Protein 3KO8 (pdb70)

Foldseek 3Di:
DEEEEECLQADLNLVLQVVCVVVPHAYEYEYQVPHGDPVSHDPSYHYDNFQLLDLCRCPPPDDQEYAYEWADDPAPLVVDDLVRLQSRQQSSLVSVLVVCLVRVHQEYEYEAALQQQDQPPDPLAEPPRHRDHLGSNSVSRVNSQVSQLVCLVPRVNAYEYEHEWAEFAARDCHDLLNVQVVVCVVPVAAGEDQAKTFYAYSVLQSVLSVLVVVLVVVDRNRYHYAYDTAQGIGTSVLLNVLLSVLVVTDYDYHHHSDHHYYRHDHPVSCVRGVRHGPAGRSRSSNNRSNNVVVVPD

Radius of gyration: 18.45 Å; Cα contacts (8 Å, |Δi|>4): 660; chains: 1; bounding box: 47×48×38 Å

B-factor: mean 31.12, std 10.57, range [15.37, 69.98]

Nearest PDB structures (foldseek):
  3ko8-assembly1_A-2  TM=1.003E+00  e=1.967E-65  Pyrobaculum calidifontis JCM 11548
  3icp-assembly1_A-2  TM=1.003E+00  e=1.856E-62  Pyrobaculum calidifontis JCM 11548
  3ehe-assembly1_A  TM=9.204E-01  e=7.718E-36  Archaeoglobus fulgidus
  1r6d-assembly1_A-2  TM=8.879E-01  e=6.118E-23  Streptomyces venezuelae
  8shh-assembly1_B  TM=8.774E-01  e=7.748E-23  Micromonospora carbonacea

Structure (mmCIF, N/CA/C/O backbone):
data_3KO8
#
_entry.id   3KO8
#
_cell.length_a   100.803
_cell.length_b   100.803
_cell.length_c   76.302
_cell.angle_alpha   90.00
_cell.angle_beta   90.00
_cell.angle_gamma   90.00
#
_symmetry.space_group_name_H-M   'P 41 21 2'
#
loop_
_entity.id
_entity.type
_entity.pdbx_description
1 polymer 'NAD-dependent epimerase/dehydratase'
2 non-polymer NICOTINAMIDE-ADENINE-DINUCLEOTIDE
3 non-polymer 'PHOSPHATE ION'
4 water water
#
loop_
_atom_site.group_PDB
_atom_site.id
_atom_site.type_symbol
_atom_site.label_atom_id
_atom_site.label_alt_id
_atom_site.label_comp_id
_atom_site.label_asym_id
_atom_site.label_entity_id
_atom_site.label_seq_id
_atom_site.pdbx_PDB_ins_code
_atom_site.Cartn_x
_atom_site.Cartn_y
_atom_site.Cartn_z
_atom_site.occupancy
_atom_site.B_iso_or_equiv
_atom_site.auth_seq_id
_atom_site.auth_comp_id
_atom_site.auth_asym_id
_atom_site.auth_atom_id
_atom_site.pdbx_PDB_model_num
ATOM 1 N N . MET A 1 1 ? 25.971 -1.440 13.095 1.00 47.15 1 MET A N 1
ATOM 2 C CA . MET A 1 1 ? 25.444 -1.679 14.468 1.00 47.16 1 MET A CA 1
ATOM 3 C C . MET A 1 1 ? 23.936 -1.442 14.496 1.00 45.06 1 MET A C 1
ATOM 4 O O . MET A 1 1 ? 23.377 -0.849 13.567 1.00 43.80 1 MET A O 1
ATOM 9 N N . ARG A 1 2 ? 23.293 -1.893 15.574 1.00 41.18 2 ARG A N 1
ATOM 10 C CA . ARG A 1 2 ? 21.849 -1.758 15.735 1.00 34.85 2 ARG A CA 1
ATOM 11 C C . ARG A 1 2 ? 21.579 -0.499 16.554 1.00 32.85 2 ARG A C 1
ATOM 12 O O . ARG A 1 2 ? 22.166 -0.321 17.602 1.00 30.12 2 ARG A O 1
ATOM 20 N N . ILE A 1 3 ? 20.726 0.381 16.041 1.00 30.60 3 ILE A N 1
ATOM 21 C CA . ILE A 1 3 ? 20.419 1.641 16.729 1.00 26.36 3 ILE A CA 1
ATOM 22 C C . ILE A 1 3 ? 18.923 1.599 17.054 1.00 26.93 3 ILE A C 1
ATOM 23 O O . ILE A 1 3 ? 18.107 1.327 16.171 1.00 26.61 3 ILE A O 1
ATOM 28 N N . VAL A 1 4 ? 18.568 1.865 18.311 1.00 25.24 4 VAL A N 1
ATOM 29 C CA . VAL A 1 4 ? 17.166 1.893 18.707 1.00 24.17 4 VAL A CA 1
ATOM 30 C C . VAL A 1 4 ? 16.767 3.379 18.779 1.00 23.63 4 VAL A C 1
ATOM 31 O O . VAL A 1 4 ? 17.520 4.197 19.308 1.00 22.75 4 VAL A O 1
ATOM 35 N N . VAL A 1 5 ? 15.629 3.745 18.182 1.00 20.72 5 VAL A N 1
ATOM 36 C CA . VAL A 1 5 ? 15.172 5.118 18.258 1.00 20.93 5 VAL A CA 1
ATOM 37 C C . VAL A 1 5 ? 13.784 5.109 18.884 1.00 21.89 5 VAL A C 1
ATOM 38 O O . VAL A 1 5 ? 12.802 4.717 18.245 1.00 21.85 5 VAL A O 1
ATOM 42 N N . THR A 1 6 ? 13.683 5.531 20.138 1.00 19.96 6 THR A N 1
ATOM 43 C CA . THR A 1 6 ? 12.350 5.607 20.742 1.00 18.83 6 THR A CA 1
ATOM 44 C C . THR A 1 6 ? 11.736 6.876 20.185 1.00 16.95 6 THR A C 1
ATOM 45 O O . THR A 1 6 ? 12.422 7.865 19.944 1.00 19.26 6 THR A O 1
ATOM 49 N N . GLY A 1 7 ? 10.420 6.861 19.962 1.00 17.36 7 GLY A N 1
ATOM 50 C CA . GLY A 1 7 ? 9.744 8.021 19.403 1.00 17.62 7 GLY A CA 1
ATOM 51 C C . GLY A 1 7 ? 10.088 8.210 17.925 1.00 20.89 7 GLY A C 1
ATOM 52 O O . GLY A 1 7 ? 9.853 9.267 17.369 1.00 20.18 7 GLY A O 1
ATOM 53 N N . GLY A 1 8 ? 10.598 7.147 17.310 1.00 20.46 8 GLY A N 1
ATOM 54 C CA . GLY A 1 8 ? 11.002 7.187 15.902 1.00 21.40 8 GLY A CA 1
ATOM 55 C C . GLY A 1 8 ? 9.877 7.322 14.897 1.00 22.30 8 GLY A C 1
ATOM 56 O O . GLY A 1 8 ? 10.144 7.481 13.709 1.00 23.13 8 GLY A O 1
ATOM 57 N N . ALA A 1 9 ? 8.620 7.238 15.349 1.00 19.62 9 ALA A N 1
ATOM 58 C CA . ALA A 1 9 ? 7.476 7.431 14.459 1.00 23.26 9 ALA A CA 1
ATOM 59 C C . ALA A 1 9 ? 6.972 8.880 14.557 1.00 21.94 9 ALA A C 1
ATOM 60 O O . ALA A 1 9 ? 5.988 9.268 13.912 1.00 21.75 9 ALA A O 1
ATOM 62 N N . GLY A 1 10 ? 7.668 9.688 15.360 1.00 20.15 10 GLY A N 1
ATOM 63 C CA . GLY A 1 10 ? 7.269 11.068 15.555 1.00 18.80 10 GLY A CA 1
ATOM 64 C C . GLY A 1 10 ? 7.974 12.025 14.605 1.00 21.30 10 GLY A C 1
ATOM 65 O O . GLY A 1 10 ? 8.657 11.599 13.655 1.00 22.29 10 GLY A O 1
ATOM 66 N N . PHE A 1 11 ? 7.825 13.319 14.864 1.00 1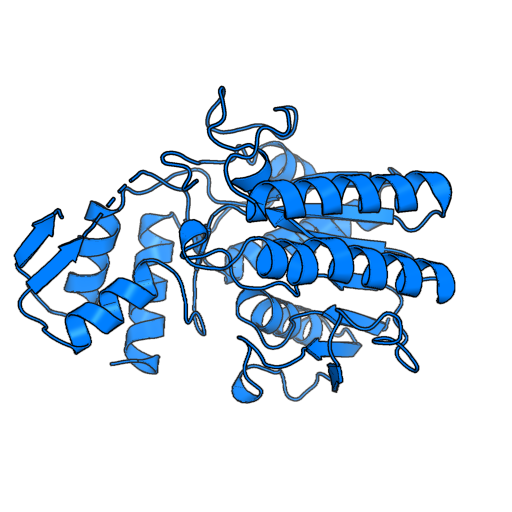9.50 11 PHE A N 1
ATOM 67 C CA . PHE A 1 11 ? 8.415 14.320 14.002 1.00 19.34 11 PHE A CA 1
ATOM 68 C C . PHE A 1 11 ? 9.946 14.275 13.904 1.00 22.62 11 PHE A C 1
ATOM 69 O O . PHE A 1 11 ? 10.475 13.866 12.887 1.00 22.91 11 PHE A O 1
ATOM 77 N N . ILE A 1 12 ? 10.668 14.672 14.947 1.00 20.18 12 ILE A N 1
ATOM 78 C CA . ILE A 1 12 ? 12.125 14.640 14.828 1.00 24.14 12 ILE A CA 1
ATOM 79 C C . ILE A 1 12 ? 12.606 13.211 14.677 1.00 24.68 12 ILE A C 1
ATOM 80 O O . ILE A 1 12 ? 13.486 12.928 13.861 1.00 22.75 12 ILE A O 1
ATOM 85 N N . GLY A 1 13 ? 12.032 12.294 15.455 1.00 19.44 13 GLY A N 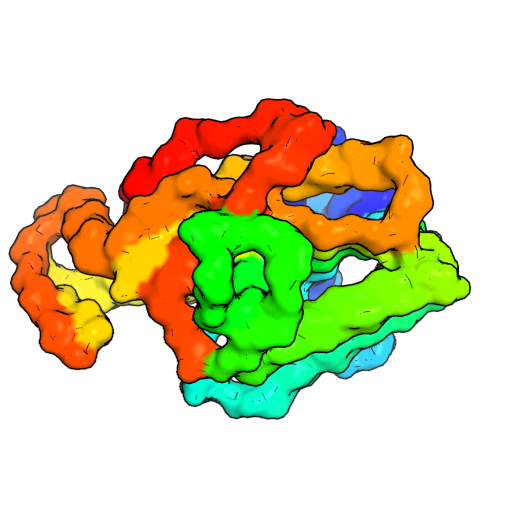1
ATOM 86 C CA . GLY A 1 13 ? 12.482 10.922 15.389 1.00 19.93 13 GLY A CA 1
ATOM 87 C C . GLY A 1 13 ? 12.408 10.258 14.015 1.00 21.25 13 GLY A C 1
ATOM 88 O O . GLY A 1 13 ? 13.330 9.494 13.645 1.00 21.66 13 GLY A O 1
ATOM 89 N N . SER A 1 14 ? 11.336 10.518 13.262 1.00 22.55 14 SER A N 1
ATOM 90 C CA . SER A 1 14 ? 11.181 9.880 11.941 1.00 22.99 14 SER A CA 1
ATOM 91 C C . SER A 1 14 ? 12.220 10.405 10.962 1.00 23.13 14 SER A C 1
ATOM 92 O O . SER A 1 14 ? 12.730 9.638 10.148 1.00 26.13 14 SER A O 1
ATOM 95 N N . HIS A 1 15 ? 12.559 11.691 11.066 1.00 21.79 15 HIS A N 1
ATOM 96 C CA . HIS A 1 15 ? 13.591 12.264 10.192 1.00 25.08 15 HIS A CA 1
ATOM 97 C C . HIS A 1 15 ? 14.963 11.754 10.609 1.00 26.28 15 HIS A C 1
ATOM 98 O O . HIS A 1 15 ? 15.837 11.561 9.778 1.00 23.31 15 HIS A O 1
ATOM 105 N N . LEU A 1 16 ? 15.176 11.585 11.912 1.00 23.83 16 LEU A N 1
ATOM 106 C CA . LEU A 1 16 ? 16.437 11.044 12.398 1.00 23.03 16 LEU A CA 1
ATOM 107 C C . LEU A 1 16 ? 16.569 9.599 11.893 1.00 27.46 16 LEU A C 1
ATOM 108 O O . LEU A 1 16 ? 17.651 9.160 11.448 1.00 26.17 16 LEU A O 1
ATOM 113 N N . VAL A 1 17 ? 15.465 8.853 11.940 1.00 20.18 17 VAL A N 1
ATOM 114 C CA . VAL A 1 17 ? 15.485 7.471 11.488 1.00 22.68 17 VAL A CA 1
ATOM 115 C C . VAL A 1 17 ? 15.841 7.451 9.978 1.00 24.86 17 VAL A C 1
ATOM 116 O O . VAL A 1 17 ? 16.662 6.627 9.543 1.00 27.09 17 VAL A O 1
ATOM 120 N N . ASP A 1 18 ? 15.229 8.344 9.197 1.00 23.69 18 ASP A N 1
ATOM 121 C CA . ASP A 1 18 ? 15.518 8.407 7.742 1.00 27.60 18 ASP A CA 1
ATOM 122 C C . ASP A 1 18 ? 17.007 8.597 7.466 1.00 30.42 18 ASP A C 1
ATOM 123 O O . ASP A 1 18 ? 17.586 7.931 6.588 1.00 30.04 18 ASP A O 1
ATOM 128 N N . LYS A 1 19 ? 17.631 9.521 8.194 1.00 26.86 19 LYS A N 1
ATOM 129 C CA . LYS A 1 19 ? 19.056 9.767 8.014 1.00 28.38 19 LYS A CA 1
ATOM 130 C C . LYS A 1 19 ? 19.916 8.589 8.464 1.00 30.39 19 LYS A C 1
ATOM 131 O O . LYS A 1 19 ? 20.879 8.247 7.782 1.00 30.15 19 LYS A O 1
ATOM 137 N N . LEU A 1 20 ? 19.601 7.965 9.606 1.00 26.39 20 LEU A N 1
ATOM 138 C CA . LEU A 1 20 ? 20.368 6.804 10.067 1.00 27.49 20 LEU A CA 1
ATOM 139 C C . LEU A 1 20 ? 20.273 5.665 9.037 1.00 29.81 20 LEU A C 1
ATOM 140 O O . LEU A 1 20 ? 21.245 4.931 8.818 1.00 32.19 20 LEU A O 1
ATOM 145 N N . VAL A 1 21 ? 19.089 5.512 8.443 1.00 28.97 21 VAL A N 1
ATOM 146 C CA . VAL A 1 21 ? 18.860 4.474 7.421 1.00 31.04 21 VAL A CA 1
ATOM 147 C C . VAL A 1 21 ? 19.663 4.830 6.166 1.00 33.80 21 VAL A C 1
ATOM 148 O O . VAL A 1 21 ? 20.277 3.962 5.528 1.00 36.68 21 VAL A O 1
ATOM 152 N N . GLU A 1 22 ? 19.647 6.100 5.802 1.00 30.67 22 GLU A N 1
ATOM 153 C CA . GLU A 1 22 ? 20.402 6.533 4.638 1.00 34.30 22 GLU A CA 1
ATOM 154 C C . GLU A 1 22 ? 21.895 6.297 4.873 1.00 33.52 22 GLU A C 1
ATOM 155 O O . GLU A 1 22 ? 22.639 5.984 3.924 1.00 33.24 22 GLU A O 1
ATOM 161 N N . LEU A 1 23 ? 22.341 6.443 6.122 1.00 32.07 23 LEU A N 1
ATOM 162 C CA . LEU A 1 23 ? 23.752 6.237 6.443 1.00 32.76 23 LEU A CA 1
ATOM 163 C C . LEU A 1 23 ? 24.126 4.770 6.576 1.00 35.78 23 LEU A C 1
ATOM 164 O O . LEU A 1 23 ? 25.301 4.456 6.740 1.00 37.77 23 LEU A O 1
ATOM 169 N N . GLY A 1 24 ? 23.142 3.872 6.510 1.00 33.65 24 GLY A N 1
ATOM 170 C CA . GLY A 1 24 ? 23.454 2.454 6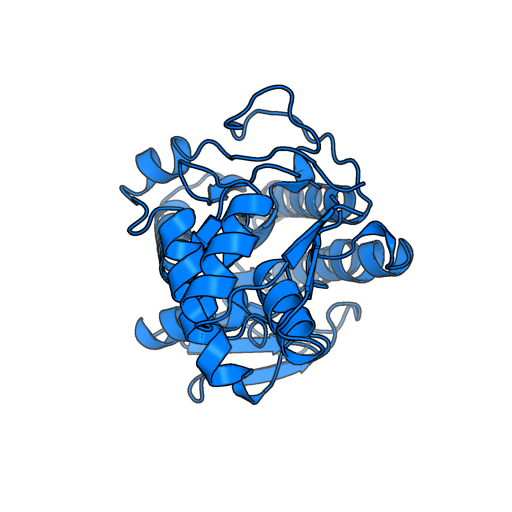.597 1.00 34.31 24 GLY A CA 1
ATOM 171 C C . GLY A 1 24 ? 23.235 1.686 7.888 1.00 35.97 24 GLY A C 1
ATOM 172 O O . GLY A 1 24 ? 23.488 0.490 7.948 1.00 35.48 24 GLY A O 1
ATOM 173 N N . TYR A 1 25 ? 22.768 2.347 8.940 1.00 32.01 25 TYR A N 1
ATOM 174 C CA . TYR A 1 25 ? 22.523 1.667 10.198 1.00 29.28 25 TYR A CA 1
ATOM 175 C C . TYR A 1 25 ? 21.282 0.781 10.144 1.00 27.89 25 TYR A C 1
ATOM 176 O O . TYR A 1 25 ? 20.374 1.048 9.353 1.00 37.31 25 TYR A O 1
ATOM 185 N N . GLU A 1 26 ? 21.241 -0.255 10.981 1.00 27.99 26 GLU A N 1
ATOM 186 C CA . GLU A 1 26 ? 20.071 -1.128 11.099 1.00 28.47 26 GLU A CA 1
ATOM 187 C C . GLU A 1 26 ? 19.285 -0.399 12.178 1.00 30.35 26 GLU A C 1
ATOM 188 O O . GLU A 1 26 ? 19.737 -0.361 13.324 1.00 30.70 26 GLU A O 1
ATOM 194 N N . VAL A 1 27 ? 18.126 0.142 11.823 1.00 30.46 27 VAL A N 1
ATOM 195 C CA . VAL A 1 27 ? 17.339 0.926 12.773 1.00 25.33 27 VAL A CA 1
ATOM 196 C C . VAL A 1 27 ? 16.074 0.238 13.293 1.00 29.69 27 VAL A C 1
ATOM 197 O O . VAL A 1 27 ? 15.269 -0.287 12.517 1.00 25.94 27 VAL A O 1
ATOM 201 N N . VAL A 1 28 ? 15.913 0.273 14.617 1.00 25.05 28 VAL A N 1
ATOM 202 C CA . VAL A 1 28 ? 14.763 -0.300 15.316 1.00 23.36 28 VAL A CA 1
ATOM 203 C C . VAL A 1 28 ? 13.992 0.878 15.918 1.00 24.96 28 VAL A C 1
ATOM 204 O O . VAL A 1 28 ? 14.567 1.682 16.651 1.00 26.50 28 VAL A O 1
ATOM 208 N N . VAL A 1 29 ? 12.718 1.016 15.561 1.00 21.90 29 VAL A N 1
ATOM 209 C CA . VAL A 1 29 ? 11.890 2.099 16.083 1.00 22.80 29 VAL A CA 1
ATOM 210 C C . VAL A 1 29 ? 10.968 1.542 17.178 1.00 23.08 29 VAL A C 1
ATOM 211 O O . VAL A 1 29 ? 10.394 0.460 17.040 1.00 23.56 29 VAL A O 1
ATOM 215 N N . VAL A 1 30 ? 10.842 2.277 18.284 1.00 21.85 30 VAL A N 1
ATOM 216 C CA . VAL A 1 30 ? 9.941 1.840 19.349 1.00 20.97 30 VAL A CA 1
ATOM 217 C C . VAL A 1 30 ? 9.073 3.063 19.564 1.00 21.92 30 VAL A C 1
ATOM 218 O O . VAL A 1 30 ? 9.586 4.151 19.820 1.00 21.58 30 VAL A O 1
ATOM 222 N N . ASP A 1 31 ? 7.763 2.899 19.451 1.00 18.56 31 ASP A N 1
ATOM 223 C CA . ASP A 1 31 ? 6.892 4.066 19.555 1.00 19.07 31 ASP A CA 1
ATOM 224 C C . ASP A 1 31 ? 5.509 3.568 19.863 1.00 23.17 31 ASP A C 1
ATOM 225 O O . ASP A 1 31 ? 5.101 2.536 19.330 1.00 22.39 31 ASP A O 1
ATOM 230 N N . ASN A 1 32 ? 4.780 4.283 20.707 1.00 19.03 32 ASN A N 1
ATOM 231 C CA . ASN A 1 32 ? 3.428 3.854 21.058 1.00 18.41 32 ASN A CA 1
ATOM 232 C C . ASN A 1 32 ? 2.347 4.466 20.177 1.00 20.95 32 ASN A C 1
ATOM 233 O O . ASN A 1 32 ? 1.157 4.258 20.412 1.00 21.33 32 ASN A O 1
ATOM 238 N N . LEU A 1 33 ? 2.777 5.222 19.170 1.00 20.26 33 LEU A N 1
ATOM 239 C CA . LEU A 1 33 ? 1.894 5.871 18.210 1.00 21.16 33 LEU A CA 1
ATOM 240 C C . LEU A 1 33 ? 0.845 6.803 18.824 1.00 23.34 33 LEU A C 1
ATOM 241 O O . LEU A 1 33 ? -0.240 6.997 18.272 1.00 24.14 33 LEU A O 1
ATOM 246 N N . SER A 1 34 ? 1.194 7.398 19.962 1.00 22.71 34 SER A N 1
ATOM 247 C CA . SER A 1 34 ? 0.308 8.332 20.643 1.00 23.87 34 SER A CA 1
ATOM 248 C C . SER A 1 34 ? 0.317 9.653 19.883 1.00 24.68 34 SER A C 1
ATOM 249 O O . SER A 1 34 ? -0.735 10.249 19.688 1.00 28.01 34 SER A O 1
ATOM 252 N N . SER A 1 35 ? 1.490 10.132 19.468 1.00 20.57 35 SER A N 1
ATOM 253 C CA . SER A 1 35 ? 1.536 11.361 18.684 1.00 21.47 35 SER A CA 1
ATOM 254 C C . SER A 1 35 ? 2.242 11.130 17.356 1.00 24.32 35 SER A C 1
ATOM 255 O O . SER A 1 35 ? 2.160 11.981 16.480 1.00 27.52 35 SER A O 1
ATOM 258 N N . GLY A 1 36 ? 2.912 9.983 17.222 1.00 24.29 36 GLY A N 1
ATOM 259 C CA . GLY A 1 36 ? 3.610 9.629 15.991 1.00 26.57 36 GLY A CA 1
ATOM 260 C C . GLY A 1 36 ? 2.665 8.884 15.055 1.00 28.07 36 GLY A C 1
ATOM 261 O O . GLY A 1 36 ? 1.528 8.585 15.433 1.00 27.27 36 GLY A O 1
ATOM 262 N N . ARG A 1 37 ? 3.134 8.562 13.853 1.00 22.89 37 ARG A N 1
ATOM 263 C CA . ARG A 1 37 ? 2.301 7.886 12.861 1.00 26.35 37 ARG A CA 1
ATOM 264 C C . ARG A 1 37 ? 3.063 6.808 12.118 1.00 26.57 37 ARG A C 1
ATOM 265 O O . ARG A 1 37 ? 4.227 6.998 11.743 1.00 24.77 37 ARG A O 1
ATOM 273 N N . ARG A 1 38 ? 2.408 5.678 11.864 1.00 23.14 38 ARG A N 1
ATOM 274 C CA . ARG A 1 38 ? 3.073 4.611 11.146 1.00 26.12 38 ARG A CA 1
ATOM 275 C C . ARG A 1 38 ? 3.521 5.065 9.762 1.00 26.28 38 ARG A C 1
ATOM 276 O O . ARG A 1 38 ? 4.515 4.563 9.259 1.00 28.93 38 ARG A O 1
ATOM 284 N N . GLU A 1 39 ? 2.799 6.021 9.171 1.00 26.72 39 GLU A N 1
ATOM 285 C CA . GLU A 1 39 ? 3.143 6.529 7.838 1.00 30.41 39 GLU A CA 1
ATOM 286 C C . GLU A 1 39 ? 4.481 7.255 7.822 1.00 28.26 39 GLU A C 1
ATOM 287 O O . GLU A 1 39 ? 5.075 7.444 6.751 1.00 30.07 39 GLU A O 1
ATOM 293 N N . PHE A 1 40 ? 4.966 7.668 8.992 1.00 23.75 40 PHE A N 1
ATOM 294 C CA . PHE A 1 40 ? 6.251 8.374 9.038 1.00 26.66 40 PHE A CA 1
ATOM 295 C C . PHE A 1 40 ? 7.439 7.432 9.199 1.00 24.24 40 PHE A C 1
ATOM 296 O O . PHE A 1 40 ? 8.588 7.869 9.098 1.00 25.66 40 PHE A O 1
ATOM 304 N N . VAL A 1 41 ? 7.182 6.155 9.459 1.00 24.71 41 VAL A N 1
ATOM 305 C CA . VAL A 1 41 ? 8.256 5.213 9.696 1.00 24.78 41 VAL A CA 1
ATOM 306 C C . VAL A 1 41 ? 8.903 4.671 8.421 1.00 29.37 41 VAL A C 1
ATOM 307 O O . VAL A 1 41 ? 8.215 4.124 7.554 1.00 26.90 41 VAL A O 1
ATOM 311 N N . ASN A 1 42 ? 10.224 4.837 8.331 1.00 26.63 42 ASN A N 1
ATOM 312 C CA . ASN A 1 42 ? 10.997 4.388 7.170 1.00 28.01 42 ASN A CA 1
ATOM 313 C C . ASN A 1 42 ? 10.766 2.914 6.936 1.00 24.99 42 ASN A C 1
ATOM 314 O O . ASN A 1 42 ? 10.844 2.118 7.854 1.00 27.25 42 ASN A O 1
ATOM 319 N N . PRO A 1 43 ? 10.509 2.520 5.675 1.00 29.21 43 PRO A N 1
ATOM 320 C CA . PRO A 1 43 ? 10.274 1.108 5.387 1.00 31.11 43 PRO A CA 1
ATOM 321 C C . PRO A 1 43 ? 11.426 0.195 5.799 1.00 26.44 43 PRO A C 1
ATOM 322 O O . PRO A 1 43 ? 11.209 -0.968 6.116 1.00 32.99 43 PRO A O 1
ATOM 326 N N . SER A 1 44 ? 12.646 0.726 5.822 1.00 27.99 44 SER A N 1
ATOM 327 C CA . SER A 1 44 ? 13.817 -0.063 6.189 1.00 27.19 44 SER A CA 1
ATOM 328 C C . SER A 1 44 ? 13.970 -0.278 7.688 1.00 29.52 44 SER A C 1
ATOM 329 O O . SER A 1 44 ? 14.732 -1.136 8.119 1.00 30.25 44 SER A O 1
ATOM 332 N N . ALA A 1 45 ? 13.279 0.536 8.479 1.00 30.24 45 ALA A N 1
ATOM 333 C CA . ALA A 1 45 ? 13.331 0.421 9.944 1.00 28.00 45 ALA A CA 1
ATOM 334 C C . ALA A 1 45 ? 12.384 -0.636 10.494 1.00 29.63 45 ALA A C 1
ATOM 335 O O . ALA A 1 45 ? 11.356 -0.932 9.897 1.00 32.57 45 ALA A O 1
ATOM 337 N N . GLU A 1 46 ? 12.736 -1.219 11.633 1.00 25.19 46 GLU A N 1
ATOM 338 C CA . GLU A 1 46 ? 11.908 -2.246 12.259 1.00 27.82 46 GLU A CA 1
ATOM 339 C C . GLU A 1 46 ? 11.078 -1.590 13.372 1.00 29.05 46 GLU A C 1
ATOM 340 O O . GLU A 1 46 ? 11.645 -1.193 14.381 1.00 30.47 46 GLU A O 1
ATOM 346 N N . LEU A 1 47 ? 9.753 -1.519 13.188 1.00 26.92 47 LEU A N 1
ATOM 347 C CA . LEU A 1 47 ? 8.846 -0.909 14.166 1.00 26.97 47 LEU A CA 1
ATOM 348 C C . LEU A 1 47 ? 8.299 -1.842 15.243 1.00 28.82 47 LEU A C 1
ATOM 349 O O . LEU A 1 47 ? 7.801 -2.932 14.936 1.00 26.14 47 LEU A O 1
ATOM 354 N N . HIS A 1 48 ? 8.404 -1.416 16.509 1.00 23.17 48 HIS A N 1
ATOM 355 C CA . HIS A 1 48 ? 7.876 -2.172 17.647 1.00 21.75 48 HIS A CA 1
ATOM 356 C C . HIS A 1 48 ? 6.992 -1.181 18.389 1.00 24.17 48 HIS A C 1
ATOM 357 O O . HIS A 1 48 ? 7.476 -0.138 18.833 1.00 21.30 48 HIS A O 1
ATOM 364 N N . VAL A 1 49 ? 5.707 -1.493 18.507 1.00 20.73 49 VAL A N 1
ATOM 365 C CA . VAL A 1 49 ? 4.758 -0.591 19.175 1.00 20.41 49 VAL A CA 1
ATOM 366 C C . VAL A 1 49 ? 4.755 -1.000 20.642 1.00 22.67 49 VAL A C 1
ATOM 367 O O . VAL A 1 49 ? 4.172 -2.018 21.013 1.00 23.10 49 VAL A O 1
ATOM 371 N N . ARG A 1 50 ? 5.470 -0.220 21.460 1.00 22.13 50 ARG A N 1
ATOM 372 C CA . ARG A 1 50 ? 5.610 -0.467 22.901 1.00 23.54 50 ARG A CA 1
ATOM 373 C C . ARG A 1 50 ? 5.398 0.881 23.616 1.00 21.76 50 ARG A C 1
ATOM 374 O O . ARG A 1 50 ? 5.550 1.928 23.016 1.00 19.90 50 ARG A O 1
ATOM 382 N N . ASP A 1 51 ? 5.092 0.828 24.904 1.00 21.96 51 ASP A N 1
ATOM 383 C CA . ASP A 1 51 ? 4.841 2.021 25.709 1.00 21.91 51 ASP A CA 1
ATOM 384 C C . ASP A 1 51 ? 5.971 2.116 26.735 1.00 19.74 51 ASP A C 1
ATOM 385 O O . ASP A 1 51 ? 6.107 1.243 27.583 1.00 20.11 51 ASP A O 1
ATOM 390 N N . LEU A 1 52 ? 6.790 3.159 26.642 1.00 20.50 52 LEU A N 1
ATOM 391 C CA . LEU A 1 52 ? 7.909 3.304 27.561 1.00 20.10 52 LEU A CA 1
ATOM 392 C C . LEU A 1 52 ? 7.508 3.491 29.028 1.00 21.21 52 LEU A C 1
ATOM 393 O O . LEU A 1 52 ? 8.381 3.467 29.892 1.00 20.35 52 LEU A O 1
ATOM 398 N N . LYS A 1 53 ? 6.229 3.713 29.307 1.00 20.21 53 LYS A N 1
ATOM 399 C CA . LYS A 1 53 ? 5.821 3.862 30.703 1.00 21.77 53 LYS A CA 1
ATOM 400 C C . LYS A 1 53 ? 5.874 2.484 31.381 1.00 23.04 53 LYS A C 1
ATOM 401 O O . LYS A 1 53 ? 5.867 2.392 32.616 1.00 23.62 53 LYS A O 1
ATOM 407 N N . ASP A 1 54 ? 5.900 1.423 30.573 1.00 21.22 54 ASP A N 1
ATOM 408 C CA . ASP A 1 54 ? 5.993 0.045 31.068 1.00 23.57 54 ASP A CA 1
ATOM 409 C C . ASP A 1 54 ? 7.480 -0.247 31.309 1.00 23.01 54 ASP A C 1
ATOM 410 O O . ASP A 1 54 ? 8.316 -0.062 30.419 1.00 21.37 54 ASP A O 1
ATOM 415 N N . TYR A 1 55 ? 7.819 -0.691 32.507 1.00 21.82 55 TYR A N 1
ATOM 416 C CA . TYR A 1 55 ? 9.201 -1.014 32.820 1.00 23.45 55 TYR A CA 1
ATOM 417 C C . TYR A 1 55 ? 9.751 -2.055 31.832 1.00 25.14 55 TYR A C 1
ATOM 418 O O . TYR A 1 55 ? 10.920 -2.007 31.436 1.00 27.97 55 TYR A O 1
ATOM 427 N N . SER A 1 56 ? 8.895 -2.970 31.400 1.00 24.84 56 SER A N 1
ATOM 428 C CA . SER A 1 56 ? 9.314 -4.030 30.486 1.00 26.78 56 SER A CA 1
ATOM 429 C C . SER A 1 56 ? 9.199 -3.697 28.994 1.00 29.68 56 SER A C 1
ATOM 430 O O . SER A 1 56 ? 9.254 -4.602 28.163 1.00 26.56 56 SER A O 1
ATOM 433 N N . TRP A 1 57 ? 9.039 -2.412 28.657 1.00 25.76 57 TRP A N 1
ATOM 434 C CA . TRP A 1 57 ? 8.897 -1.978 27.268 1.00 26.38 57 TRP A CA 1
ATOM 435 C C . TRP A 1 57 ? 9.945 -2.523 26.305 1.00 28.24 57 TRP A C 1
ATOM 436 O O . TRP A 1 57 ? 9.646 -2.737 25.132 1.00 28.83 57 TRP A O 1
ATOM 447 N N . GLY A 1 58 ? 11.161 -2.756 26.792 1.00 24.92 58 GLY A N 1
ATOM 448 C CA . GLY A 1 58 ? 12.244 -3.202 25.931 1.00 28.14 58 GLY A CA 1
ATOM 449 C C . GLY A 1 58 ? 12.561 -4.691 25.908 1.00 27.61 58 GLY A C 1
ATOM 450 O O . GLY A 1 58 ? 13.633 -5.087 25.446 1.00 28.12 58 GLY A O 1
ATOM 451 N N . ALA A 1 59 ? 11.643 -5.507 26.410 1.00 26.67 59 ALA A N 1
ATOM 452 C CA . ALA A 1 59 ? 11.853 -6.954 26.402 1.00 27.88 59 ALA A CA 1
ATOM 453 C C . ALA A 1 59 ? 12.031 -7.382 24.946 1.00 31.20 59 ALA A C 1
ATOM 454 O O . ALA A 1 59 ? 11.203 -7.049 24.084 1.00 29.85 59 ALA A O 1
ATOM 456 N N . GLY A 1 60 ? 13.116 -8.103 24.669 1.00 32.31 60 GLY A N 1
ATOM 457 C CA . GLY A 1 60 ? 13.370 -8.569 23.315 1.00 36.16 60 GLY A CA 1
ATOM 458 C C . GLY A 1 60 ? 14.003 -7.549 22.378 1.00 38.27 60 GLY A C 1
ATOM 459 O O . GLY A 1 60 ? 14.367 -7.871 21.242 1.00 39.89 60 GLY A O 1
ATOM 460 N N . ILE A 1 61 ? 14.161 -6.315 22.838 1.00 31.49 61 ILE A N 1
ATOM 461 C CA . ILE A 1 61 ? 14.747 -5.309 21.978 1.00 32.56 61 ILE A CA 1
ATOM 462 C C . ILE A 1 61 ? 16.200 -5.052 22.347 1.00 34.97 61 ILE A C 1
ATOM 463 O O . ILE A 1 61 ? 16.534 -4.774 23.511 1.00 29.13 61 ILE A O 1
ATOM 468 N N . LYS A 1 62 ? 17.071 -5.188 21.350 1.00 33.91 62 LYS A N 1
ATOM 469 C CA . LYS A 1 62 ? 18.484 -4.990 21.569 1.00 34.49 62 LYS A CA 1
ATOM 470 C C . LYS A 1 62 ? 19.068 -3.958 20.639 1.00 34.47 62 LYS A C 1
ATOM 471 O O . LYS A 1 62 ? 18.686 -3.845 19.471 1.00 34.12 62 LYS A O 1
ATOM 477 N N . GLY A 1 63 ? 19.985 -3.171 21.183 1.00 28.09 63 GLY A N 1
ATOM 478 C CA . GLY A 1 63 ? 20.643 -2.169 20.386 1.00 26.63 63 GLY A CA 1
ATOM 479 C C . GLY A 1 63 ? 21.945 -1.808 21.069 1.00 28.18 63 GLY A C 1
ATOM 480 O O . GLY A 1 63 ? 22.107 -2.075 22.255 1.00 30.76 63 GLY A O 1
ATOM 481 N N . ASP A 1 64 ? 22.868 -1.232 20.312 1.00 28.17 64 ASP A N 1
ATOM 482 C CA . ASP A 1 64 ? 24.144 -0.789 20.848 1.00 27.99 64 ASP A CA 1
ATOM 483 C C . ASP A 1 64 ? 24.050 0.665 21.302 1.00 25.62 64 ASP A C 1
ATOM 484 O O . ASP A 1 64 ? 24.804 1.085 22.158 1.00 24.93 64 ASP A O 1
ATOM 489 N N . VAL A 1 65 ? 23.138 1.421 20.695 1.00 26.03 65 VAL A N 1
ATOM 490 C CA . VAL A 1 65 ? 22.968 2.837 21.008 1.00 24.40 65 VAL A CA 1
ATOM 491 C C . VAL A 1 65 ? 21.470 3.117 20.979 1.00 27.74 65 VAL A C 1
ATOM 492 O O . VAL A 1 65 ? 20.723 2.526 20.165 1.00 23.17 65 VAL A O 1
ATOM 496 N N . VAL A 1 66 ? 21.002 3.984 21.872 1.00 23.05 66 VAL A N 1
ATOM 497 C CA . VAL A 1 66 ? 19.587 4.324 21.796 1.00 20.60 66 VAL A CA 1
ATOM 498 C C . VAL A 1 66 ? 19.440 5.841 21.712 1.00 21.93 66 VAL A C 1
ATOM 499 O O . VAL A 1 66 ? 20.081 6.584 22.470 1.00 23.67 66 VAL A O 1
ATOM 503 N N . PHE A 1 67 ? 18.629 6.305 20.765 1.00 17.77 67 PHE A N 1
ATOM 504 C CA . PHE A 1 67 ? 18.306 7.744 20.609 1.00 17.72 67 PHE A CA 1
ATOM 505 C C . PHE A 1 67 ? 16.952 7.765 21.302 1.00 22.85 67 PHE A C 1
ATOM 506 O O . PHE A 1 67 ? 15.971 7.235 20.771 1.00 19.35 67 PHE A O 1
ATOM 514 N N . HIS A 1 68 ? 16.906 8.353 22.503 1.00 18.33 68 HIS A N 1
ATOM 515 C CA . HIS A 1 68 ? 15.666 8.350 23.256 1.00 18.66 68 HIS A CA 1
ATOM 516 C C . HIS A 1 68 ? 14.941 9.650 22.967 1.00 19.98 68 HIS A C 1
ATOM 517 O O . HIS A 1 68 ? 15.181 10.693 23.627 1.00 19.27 68 HIS A O 1
ATOM 524 N N . PHE A 1 69 ? 14.029 9.589 21.994 1.00 17.56 69 PHE A N 1
ATOM 525 C CA . PHE A 1 69 ? 13.321 10.764 21.552 1.00 18.80 69 PHE A CA 1
ATOM 526 C C . PHE A 1 69 ? 11.847 10.711 21.895 1.00 15.98 69 PHE A C 1
ATOM 527 O O . PHE A 1 69 ? 11.128 11.677 21.679 1.00 18.75 69 PHE A O 1
ATOM 535 N N . ALA A 1 70 ? 11.405 9.597 22.453 1.00 18.87 70 ALA A N 1
ATOM 536 C CA . ALA A 1 70 ? 9.987 9.498 22.828 1.00 18.81 70 ALA A CA 1
ATOM 537 C C . ALA A 1 70 ? 9.642 10.396 24.008 1.00 21.10 70 ALA A C 1
ATOM 538 O O . ALA A 1 70 ? 10.394 10.469 24.987 1.00 20.45 70 ALA A O 1
ATOM 540 N N . ALA A 1 71 ? 8.488 11.041 23.895 1.00 19.74 71 ALA A N 1
ATOM 541 C CA . ALA A 1 71 ? 7.940 11.919 24.933 1.00 18.65 71 ALA A CA 1
ATOM 542 C C . ALA A 1 71 ? 6.666 12.481 24.335 1.00 19.48 71 ALA A C 1
ATOM 543 O O . ALA A 1 71 ? 6.433 12.392 23.136 1.00 19.80 71 ALA A O 1
ATOM 545 N N . ASN A 1 72 ? 5.812 13.036 25.181 1.00 21.54 72 ASN A N 1
ATOM 546 C CA . ASN A 1 72 ? 4.661 13.747 24.645 1.00 19.29 72 ASN A CA 1
ATOM 547 C C . ASN A 1 72 ? 5.303 15.025 24.003 1.00 21.99 72 ASN A C 1
ATOM 548 O O . ASN A 1 72 ? 6.358 15.504 24.428 1.00 20.94 72 ASN A O 1
ATOM 553 N N . PRO A 1 73 ? 4.699 15.571 22.935 1.00 20.41 73 PRO A N 1
ATOM 554 C CA . PRO A 1 73 ? 5.279 16.761 22.302 1.00 19.50 73 PRO A CA 1
ATOM 555 C C . PRO A 1 73 ? 5.293 17.991 23.200 1.00 20.20 73 PRO A C 1
ATOM 556 O O . PRO A 1 73 ? 4.412 18.181 24.052 1.00 21.61 73 PRO A O 1
ATOM 560 N N . GLU A 1 74 ? 6.300 18.827 23.004 1.00 17.72 74 GLU A N 1
ATOM 561 C CA . GLU A 1 74 ? 6.472 20.036 23.832 1.00 22.11 74 GLU A CA 1
ATOM 562 C C . GLU A 1 74 ? 5.551 21.114 23.287 1.00 27.84 74 GLU A C 1
ATOM 563 O O . GLU A 1 74 ? 5.951 21.939 22.471 1.00 27.11 74 GLU A O 1
ATOM 569 N N . VAL A 1 75 ? 4.305 21.096 23.735 1.00 26.63 75 VAL A N 1
ATOM 570 C CA . VAL A 1 75 ? 3.309 22.031 23.234 1.00 33.26 75 VAL A CA 1
ATOM 571 C C . VAL A 1 75 ? 2.148 22.089 24.211 1.00 37.84 75 VAL A C 1
ATOM 572 O O . VAL A 1 75 ? 1.852 21.084 24.878 1.00 32.75 75 VAL A O 1
ATOM 576 N N . ARG A 1 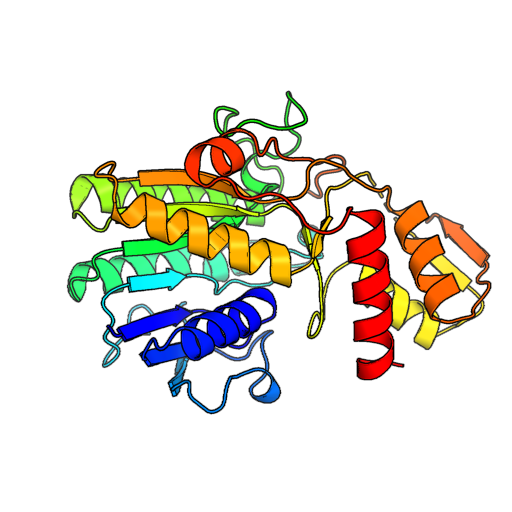76 ? 1.525 23.266 24.310 1.00 38.02 76 ARG A N 1
ATOM 577 C CA . ARG A 1 76 ? 0.362 23.487 25.185 1.00 42.18 76 ARG A CA 1
ATOM 578 C C . ARG A 1 76 ? 0.627 22.802 26.523 1.00 40.78 76 ARG A C 1
ATOM 579 O O . ARG A 1 76 ? -0.219 22.070 27.048 1.00 39.15 76 ARG A O 1
ATOM 587 N N . LEU A 1 77 ? 1.809 23.076 27.072 1.00 38.09 77 LEU A N 1
ATOM 588 C CA . LEU A 1 77 ? 2.251 22.450 28.309 1.00 35.78 77 LEU A CA 1
ATOM 589 C C . LEU A 1 77 ? 1.275 22.651 29.472 1.00 39.96 77 LEU A C 1
ATOM 590 O O . LEU A 1 77 ? 1.008 21.722 30.259 1.00 37.07 77 LEU A O 1
ATOM 595 N N . SER A 1 78 ? 0.728 23.857 29.587 1.00 41.96 78 SER A N 1
ATOM 596 C CA . SER A 1 78 ? -0.194 24.113 30.691 1.00 43.09 78 SER A CA 1
ATOM 597 C C . SER A 1 78 ? -1.548 23.416 30.574 1.00 43.38 78 SER A C 1
ATOM 598 O O . SER A 1 78 ? -2.311 23.408 31.547 1.00 49.75 78 SER A O 1
ATOM 601 N N . THR A 1 79 ? -1.876 22.820 29.429 1.00 40.04 79 THR A N 1
ATOM 602 C CA . THR A 1 79 ? -3.183 22.160 29.333 1.00 41.87 79 THR A CA 1
ATOM 603 C C . THR A 1 79 ? -3.166 20.642 29.530 1.00 40.07 79 THR A C 1
ATOM 604 O O . THR A 1 79 ? -4.209 19.983 29.565 1.00 40.59 79 THR A O 1
ATOM 608 N N . THR A 1 80 ? -1.975 20.079 29.664 1.00 32.24 80 THR A N 1
ATOM 609 C CA . THR A 1 80 ? -1.851 18.649 29.892 1.00 29.68 80 THR A CA 1
ATOM 610 C C . THR A 1 80 ? -1.643 18.493 31.406 1.00 25.92 80 THR A C 1
ATOM 611 O O . THR A 1 80 ? -0.972 19.312 32.002 1.00 24.71 80 THR A O 1
ATOM 615 N N . GLU A 1 81 ? -2.204 17.449 32.016 1.00 27.01 81 GLU A N 1
ATOM 616 C CA . GLU A 1 81 ? -2.037 17.253 33.469 1.00 25.81 81 GLU A CA 1
ATOM 617 C C . GLU A 1 81 ? -0.574 16.968 33.804 1.00 23.89 81 GLU A C 1
ATOM 618 O O . GLU A 1 81 ? 0.104 16.261 33.066 1.00 22.93 81 GLU A O 1
ATOM 624 N N . PRO A 1 82 ? -0.089 17.497 34.932 1.00 21.80 82 PRO A N 1
ATOM 625 C CA . PRO A 1 82 ? 1.303 17.277 35.330 1.00 21.66 82 PRO A CA 1
ATOM 626 C C . PRO A 1 82 ? 1.697 15.798 35.337 1.00 21.59 82 PRO A C 1
ATOM 627 O O . PRO A 1 82 ? 2.804 15.454 34.924 1.00 22.21 82 PRO A O 1
ATOM 631 N N . ILE A 1 83 ? 0.803 14.923 35.798 1.00 19.17 83 ILE A N 1
ATOM 632 C CA . ILE A 1 83 ? 1.142 13.502 35.875 1.00 23.46 83 ILE A CA 1
ATOM 633 C C . ILE A 1 83 ? 1.426 12.909 34.486 1.00 24.25 83 ILE A C 1
ATOM 634 O O . ILE A 1 83 ? 2.225 11.954 34.340 1.00 20.84 83 ILE A O 1
ATOM 639 N N . VAL A 1 84 ? 0.803 13.476 33.458 1.00 20.86 84 VAL A N 1
ATOM 640 C CA . VAL A 1 84 ? 1.072 13.009 32.099 1.00 21.26 84 VAL A CA 1
ATOM 641 C C . VAL A 1 84 ? 2.493 13.435 31.713 1.00 22.07 84 VAL A C 1
ATOM 642 O O . VAL A 1 84 ? 3.248 12.626 31.180 1.00 20.13 84 VAL A O 1
ATOM 646 N N . HIS A 1 85 ? 2.863 14.686 31.990 1.00 21.46 85 HIS A N 1
ATOM 647 C CA . HIS A 1 85 ? 4.213 15.151 31.685 1.00 18.06 85 HIS A CA 1
ATOM 648 C C . HIS A 1 85 ? 5.204 14.305 32.460 1.00 21.59 85 HIS A C 1
ATOM 649 O O . HIS A 1 85 ? 6.222 13.893 31.927 1.00 20.95 85 HIS A O 1
ATOM 656 N N . PHE A 1 86 ? 4.895 14.070 33.729 1.00 17.82 86 PHE A N 1
ATOM 657 C CA . PHE A 1 86 ? 5.784 13.267 34.574 1.00 20.54 86 PHE A CA 1
ATOM 658 C C . PHE A 1 86 ? 5.964 11.836 34.060 1.00 18.74 86 PHE A C 1
ATOM 659 O O . PHE A 1 86 ? 7.087 11.329 33.951 1.00 21.11 86 PHE A O 1
ATOM 667 N N . ASN A 1 87 ? 4.865 11.164 33.760 1.00 16.91 87 ASN A N 1
ATOM 668 C CA . ASN A 1 87 ? 4.946 9.789 33.326 1.00 17.85 87 ASN A CA 1
ATOM 669 C C . ASN A 1 87 ? 5.587 9.624 31.965 1.00 20.27 87 ASN A C 1
ATOM 670 O O . ASN A 1 87 ? 6.398 8.705 31.782 1.00 18.89 87 ASN A O 1
ATOM 675 N N . GLU A 1 88 ? 5.245 10.514 31.028 1.00 17.70 88 GLU A N 1
ATOM 676 C CA . GLU A 1 88 ? 5.793 10.394 29.669 1.00 17.52 88 GLU A CA 1
ATOM 677 C C . GLU A 1 88 ? 7.225 10.841 29.539 1.00 17.95 88 GLU A C 1
ATOM 678 O O . GLU A 1 88 ? 7.914 10.497 28.546 1.00 18.26 88 GLU A O 1
ATOM 684 N N . ASN A 1 89 ? 7.713 11.590 30.521 1.00 18.44 89 ASN A N 1
ATOM 685 C CA . ASN A 1 89 ? 9.091 12.044 30.462 1.00 18.02 89 ASN A CA 1
ATOM 686 C C . ASN A 1 89 ? 9.998 11.408 31.492 1.00 23.50 89 ASN A C 1
ATOM 687 O O . ASN A 1 89 ? 10.958 10.735 31.157 1.00 18.44 89 ASN A O 1
ATOM 692 N N . VAL A 1 90 ? 9.697 11.622 32.766 1.00 19.30 90 VAL A N 1
ATOM 693 C CA . VAL A 1 90 ? 10.545 11.062 33.805 1.00 20.05 90 VAL A CA 1
ATOM 694 C C . VAL A 1 90 ? 10.475 9.546 33.946 1.00 18.82 90 VAL A C 1
ATOM 695 O O . VAL A 1 90 ? 11.524 8.887 33.964 1.00 18.99 90 VAL A O 1
ATOM 699 N N . VAL A 1 91 ? 9.267 8.977 34.090 1.00 18.55 91 VAL A N 1
ATOM 700 C CA . VAL A 1 91 ? 9.155 7.522 34.243 1.00 16.76 91 VAL A CA 1
ATOM 701 C C . VAL A 1 91 ? 9.655 6.823 32.963 1.00 20.48 91 VAL A C 1
ATOM 702 O O . VAL A 1 91 ? 10.451 5.879 33.038 1.00 19.11 91 VAL A O 1
ATOM 706 N N . ALA A 1 92 ? 9.237 7.320 31.801 1.00 18.62 92 ALA A N 1
ATOM 707 C CA . ALA A 1 92 ? 9.680 6.710 30.535 1.00 17.66 92 ALA A CA 1
ATOM 708 C C . ALA A 1 92 ? 11.199 6.740 30.402 1.00 17.89 92 ALA A C 1
ATOM 709 O O . ALA A 1 92 ? 11.813 5.743 29.995 1.00 19.48 92 ALA A O 1
ATOM 711 N N . THR A 1 93 ? 11.811 7.878 30.710 1.00 17.39 93 THR A N 1
ATOM 712 C CA . THR A 1 93 ? 13.259 7.996 30.590 1.00 19.51 93 THR A CA 1
ATOM 713 C C . THR A 1 93 ? 13.981 7.084 31.556 1.00 19.55 93 THR A C 1
ATOM 714 O O . THR A 1 93 ? 14.995 6.461 31.199 1.00 18.61 93 THR A O 1
ATOM 718 N N . PHE A 1 94 ? 13.452 6.959 32.774 1.00 18.65 94 PHE A N 1
ATOM 719 C CA . PHE A 1 94 ? 14.081 6.059 33.753 1.00 19.86 94 PHE A CA 1
ATOM 720 C C . PHE A 1 94 ? 14.000 4.621 33.233 1.00 19.83 94 PHE A C 1
ATOM 721 O O . PHE A 1 94 ? 14.979 3.836 33.309 1.00 19.33 94 PHE A O 1
ATOM 729 N N . ASN A 1 95 ? 12.829 4.265 32.711 1.00 19.94 95 ASN A N 1
ATOM 730 C CA . ASN A 1 95 ? 12.666 2.916 32.154 1.00 20.38 95 ASN A CA 1
ATOM 731 C C . ASN A 1 95 ? 13.617 2.674 30.976 1.00 20.51 95 ASN A C 1
ATOM 732 O O . ASN A 1 95 ? 14.048 1.522 30.771 1.00 20.42 95 ASN A O 1
ATOM 737 N N . VAL A 1 96 ? 13.901 3.711 30.186 1.00 18.78 96 VAL A N 1
ATOM 738 C CA . VAL A 1 96 ? 14.834 3.548 29.067 1.00 18.90 96 VAL A CA 1
ATOM 739 C C . VAL A 1 96 ? 16.220 3.331 29.657 1.00 20.54 96 VAL A C 1
ATOM 740 O O . VAL A 1 96 ? 16.967 2.466 29.210 1.00 19.09 96 VAL A O 1
ATOM 744 N N . LEU A 1 97 ? 16.588 4.099 30.686 1.00 18.72 97 LEU A N 1
ATOM 745 C CA . LEU A 1 97 ? 17.930 3.933 31.266 1.00 19.77 97 LEU A CA 1
ATOM 746 C C . LEU A 1 97 ? 18.130 2.543 31.908 1.00 20.15 97 LEU A C 1
ATOM 747 O O . LEU A 1 97 ? 19.216 1.941 31.800 1.00 20.67 97 LEU A O 1
ATOM 752 N N . GLU A 1 98 ? 17.114 2.027 32.595 1.00 17.66 98 GLU A N 1
ATOM 753 C CA . GLU A 1 98 ? 17.217 0.693 33.184 1.00 21.39 98 GLU A CA 1
ATOM 754 C C . GLU A 1 98 ? 17.381 -0.376 32.086 1.00 26.18 98 GLU A C 1
ATOM 755 O O . GLU A 1 98 ? 18.149 -1.322 32.225 1.00 21.90 98 GLU A O 1
ATOM 761 N N . TRP A 1 99 ? 16.632 -0.240 31.004 1.00 24.17 99 TRP A N 1
ATOM 762 C CA . TRP A 1 99 ? 16.769 -1.192 29.901 1.00 22.54 99 TRP A CA 1
ATOM 763 C C . TRP A 1 99 ? 18.174 -1.061 29.306 1.00 21.39 99 TRP A C 1
ATOM 764 O O . TRP A 1 99 ? 18.809 -2.078 28.959 1.00 24.14 99 TRP A O 1
ATOM 775 N N . ALA A 1 100 ? 18.675 0.168 29.186 1.00 19.60 100 ALA A N 1
ATOM 776 C CA . ALA A 1 100 ? 19.996 0.383 28.621 1.00 21.99 100 ALA A CA 1
ATOM 777 C C . ALA A 1 100 ? 21.047 -0.267 29.510 1.00 25.30 100 ALA A C 1
ATOM 778 O O . ALA A 1 100 ? 21.974 -0.950 29.037 1.00 25.15 100 ALA A O 1
ATOM 780 N N . ARG A 1 101 ? 20.928 -0.038 30.810 1.00 21.44 101 ARG A N 1
ATOM 781 C CA . ARG A 1 101 ? 21.872 -0.652 31.735 1.00 22.96 101 ARG A CA 1
ATOM 782 C C . ARG A 1 101 ? 21.809 -2.180 31.696 1.00 25.59 101 ARG A C 1
ATOM 783 O O . ARG A 1 101 ? 22.852 -2.857 31.629 1.00 26.14 101 ARG A O 1
ATOM 791 N N . GLN A 1 102 ? 20.606 -2.731 31.736 1.00 23.02 102 GLN A N 1
ATOM 792 C CA . GLN A 1 102 ? 20.460 -4.181 31.810 1.00 26.59 102 GLN A CA 1
ATOM 793 C C . GLN A 1 102 ? 20.802 -4.898 30.510 1.00 29.27 102 GLN A C 1
ATOM 794 O O . GLN A 1 102 ? 21.156 -6.079 30.539 1.00 30.98 102 GLN A O 1
ATOM 800 N N . THR A 1 103 ? 20.730 -4.201 29.387 1.00 26.58 103 THR A N 1
ATOM 801 C CA . THR A 1 103 ? 21.044 -4.869 28.126 1.00 29.49 103 THR A CA 1
ATOM 802 C C . THR A 1 103 ? 22.416 -4.494 27.591 1.00 30.83 103 THR A C 1
ATOM 803 O O . THR A 1 103 ? 22.814 -4.933 26.500 1.00 32.69 103 THR A O 1
ATOM 807 N N . GLY A 1 104 ? 23.142 -3.673 28.348 1.00 29.22 104 GLY A N 1
ATOM 808 C CA . GLY A 1 104 ? 24.475 -3.263 27.943 1.00 31.10 104 GLY A CA 1
ATOM 809 C C . GLY A 1 104 ? 24.628 -2.257 26.817 1.00 33.89 104 GLY A C 1
ATOM 810 O O . GLY A 1 104 ? 25.612 -2.295 26.074 1.00 29.52 104 GLY A O 1
ATOM 811 N N . VAL A 1 105 ? 23.656 -1.354 26.683 1.00 24.41 105 VAL A N 1
ATOM 812 C CA . VAL A 1 105 ? 23.703 -0.300 25.694 1.00 24.36 105 VAL A CA 1
ATOM 813 C C . VAL A 1 105 ? 24.866 0.601 26.068 1.00 26.65 105 VAL A C 1
ATOM 814 O O . VAL A 1 105 ? 25.043 0.928 27.240 1.00 29.21 105 VAL A O 1
ATOM 818 N N . ARG A 1 106 ? 25.649 1.001 25.072 1.00 26.60 106 ARG A N 1
ATOM 819 C CA . ARG A 1 106 ? 26.821 1.824 25.297 1.00 30.67 106 ARG A CA 1
ATOM 820 C C . ARG A 1 106 ? 26.584 3.320 25.333 1.00 26.82 106 ARG A C 1
ATOM 821 O O . ARG A 1 106 ? 27.292 4.029 26.043 1.00 24.46 106 ARG A O 1
ATOM 829 N N . THR A 1 107 ? 25.589 3.790 24.579 1.00 25.70 107 THR A N 1
ATOM 830 C CA . THR A 1 107 ? 25.291 5.216 24.484 1.00 23.64 107 THR A CA 1
ATOM 831 C C . THR A 1 107 ? 23.798 5.529 24.411 1.00 23.76 107 THR A C 1
ATOM 832 O O . THR A 1 107 ? 23.056 4.856 23.715 1.00 21.93 107 THR A O 1
ATOM 836 N N . VAL A 1 108 ? 23.401 6.577 25.135 1.00 20.76 108 VAL A N 1
ATOM 837 C CA . VAL A 1 108 ? 22.045 7.091 25.082 1.00 21.60 108 VAL A CA 1
ATOM 838 C C . VAL A 1 108 ? 22.179 8.513 24.522 1.00 22.95 108 VAL A C 1
ATOM 839 O O . VAL A 1 108 ? 22.950 9.326 25.047 1.00 22.98 108 VAL A O 1
ATOM 843 N N . VAL A 1 109 ? 21.483 8.814 23.430 1.00 21.09 109 VAL A N 1
ATOM 844 C CA . VAL A 1 109 ? 21.470 10.170 22.922 1.00 18.66 109 VAL A CA 1
ATOM 845 C C . VAL A 1 109 ? 20.056 10.584 23.351 1.00 22.64 109 VAL A C 1
ATOM 846 O O . VAL A 1 109 ? 19.062 10.078 22.818 1.00 19.10 109 VAL A O 1
ATOM 850 N N . PHE A 1 110 ? 19.980 11.469 24.346 1.00 19.81 110 PHE A N 1
ATOM 851 C CA . PHE A 1 110 ? 18.678 11.922 24.895 1.00 18.91 110 PHE A CA 1
ATOM 852 C C . PHE A 1 110 ? 18.215 13.236 24.310 1.00 20.37 110 PHE A C 1
ATOM 853 O O . PHE A 1 110 ? 18.966 14.208 24.305 1.00 21.16 110 PHE A O 1
ATOM 861 N N . ALA A 1 111 ? 16.969 13.280 23.833 1.00 17.58 111 ALA A N 1
ATOM 862 C CA . ALA A 1 111 ? 16.400 14.494 23.280 1.00 16.48 111 ALA A CA 1
ATOM 863 C C . ALA A 1 111 ? 15.956 15.324 24.475 1.00 18.99 111 ALA A C 1
ATOM 864 O O . ALA A 1 111 ? 14.955 14.995 25.119 1.00 19.44 111 ALA A O 1
ATOM 866 N N . SER A 1 112 ? 16.737 16.346 24.803 1.00 21.43 112 SER A N 1
ATOM 867 C CA . SER A 1 112 ? 16.372 17.235 25.890 1.00 20.13 112 SER A CA 1
ATOM 868 C C . SER A 1 112 ? 15.740 18.494 25.274 1.00 23.14 112 SER A C 1
ATOM 869 O O . SER A 1 112 ? 15.291 18.499 24.101 1.00 21.67 112 SER A O 1
ATOM 872 N N . SER A 1 113 ? 15.732 19.589 26.023 1.00 19.48 113 SER A N 1
ATOM 873 C CA . SER A 1 113 ? 14.998 20.768 25.556 1.00 18.83 113 SER A CA 1
ATOM 874 C C . SER A 1 113 ? 15.476 22.079 26.152 1.00 20.18 113 SER A C 1
ATOM 875 O O . SER A 1 113 ? 15.959 22.109 27.276 1.00 21.33 113 SER A O 1
ATOM 878 N N . SER A 1 114 ? 15.300 23.149 25.392 1.00 22.13 114 SER A N 1
ATOM 879 C CA . SER A 1 114 ? 15.650 24.480 25.884 1.00 21.99 114 SER A CA 1
ATOM 880 C C . SER A 1 114 ? 14.827 24.783 27.129 1.00 21.37 114 SER A C 1
ATOM 881 O O . SER A 1 114 ? 15.199 25.652 27.925 1.00 21.16 114 SER A O 1
ATOM 884 N N . THR A 1 115 ? 13.706 24.076 27.313 1.00 20.86 115 THR A N 1
ATOM 885 C CA . THR A 1 115 ? 12.886 24.361 28.507 1.00 21.47 115 THR A CA 1
ATOM 886 C C . THR A 1 115 ? 13.567 24.043 29.836 1.00 20.73 115 THR A C 1
ATOM 887 O O . THR A 1 115 ? 13.112 24.495 30.884 1.00 21.17 115 THR A O 1
ATOM 891 N N . VAL A 1 116 ? 14.656 23.294 29.824 1.00 20.02 116 VAL A N 1
ATOM 892 C CA . VAL A 1 116 ? 15.313 23.010 31.092 1.00 18.19 116 VAL A CA 1
ATOM 893 C C . VAL A 1 116 ? 15.878 24.306 31.681 1.00 21.47 116 VAL A C 1
ATOM 894 O O . VAL A 1 116 ? 16.106 24.383 32.890 1.00 22.28 116 VAL A O 1
ATOM 898 N N . TYR A 1 117 ? 16.113 25.304 30.833 1.00 21.95 117 TYR A N 1
ATOM 899 C CA . TYR A 1 117 ? 16.654 26.588 31.309 1.00 22.40 117 TYR A CA 1
ATOM 900 C C . TYR A 1 117 ? 15.584 27.523 31.854 1.00 24.08 117 TYR A C 1
ATOM 901 O O . TYR A 1 117 ? 15.913 28.470 32.565 1.00 26.49 117 TYR A O 1
ATOM 910 N N . GLY A 1 118 ? 14.318 27.272 31.524 1.00 24.92 118 GLY A N 1
ATOM 911 C CA . GLY A 1 118 ? 13.255 28.166 31.968 1.00 25.41 118 GLY A CA 1
ATOM 912 C C . GLY A 1 118 ? 13.455 29.531 31.317 1.00 25.33 118 GLY A C 1
ATOM 913 O O . GLY A 1 118 ? 13.876 29.625 30.172 1.00 24.36 118 GLY A O 1
ATOM 914 N N . ASP A 1 119 ? 13.132 30.603 32.031 1.00 27.92 119 ASP A N 1
ATOM 915 C CA . ASP A 1 119 ? 13.346 31.926 31.479 1.00 29.40 119 ASP A CA 1
ATOM 916 C C . ASP A 1 119 ? 14.795 32.247 31.842 1.00 25.04 119 ASP A C 1
ATOM 917 O O . ASP A 1 119 ? 15.079 32.802 32.898 1.00 29.97 119 ASP A O 1
ATOM 922 N N . ALA A 1 120 ? 15.713 31.883 30.956 1.00 28.78 120 ALA A N 1
ATOM 923 C CA . ALA A 1 120 ? 17.146 32.055 31.185 1.00 27.68 120 ALA A CA 1
ATOM 924 C C . ALA A 1 120 ? 17.610 33.486 31.458 1.00 30.58 120 ALA A C 1
ATOM 925 O O . ALA A 1 120 ? 17.156 34.424 30.823 1.00 28.67 120 ALA A O 1
ATOM 927 N N . ASP A 1 121 ? 18.550 33.622 32.379 1.00 32.46 121 ASP A N 1
ATOM 928 C CA . ASP A 1 121 ? 19.105 34.934 32.695 1.00 35.65 121 ASP A CA 1
ATOM 929 C C . ASP A 1 121 ? 19.957 35.413 31.534 1.00 36.25 121 ASP A C 1
ATOM 930 O O . ASP A 1 121 ? 19.991 36.611 31.223 1.00 36.37 121 ASP A O 1
ATOM 935 N N . VAL A 1 122 ? 20.646 34.471 30.889 1.00 33.54 122 VAL A N 1
ATOM 936 C CA . VAL A 1 122 ? 21.515 34.796 29.754 1.00 32.84 122 VAL A CA 1
ATOM 937 C C . VAL A 1 122 ? 20.956 34.230 28.457 1.00 31.46 122 VAL A C 1
ATOM 938 O O . VAL A 1 122 ? 20.629 33.034 28.364 1.00 29.52 122 VAL A O 1
ATOM 942 N N . ILE A 1 123 ? 20.826 35.098 27.461 1.00 25.73 123 ILE A N 1
ATOM 943 C CA . ILE A 1 123 ? 20.314 34.723 26.149 1.00 28.61 123 ILE A CA 1
ATOM 944 C C . ILE A 1 123 ? 21.091 35.465 25.042 1.00 32.45 123 ILE A C 1
ATOM 945 O O . ILE A 1 123 ? 21.192 36.695 25.084 1.00 31.89 123 ILE A O 1
ATOM 950 N N . PRO A 1 124 ? 21.644 34.742 24.041 1.00 33.38 124 PRO A N 1
ATOM 951 C CA . PRO A 1 124 ? 21.642 33.283 23.795 1.00 32.04 124 PRO A CA 1
ATOM 952 C C . PRO A 1 124 ? 22.174 32.539 25.012 1.00 32.40 124 PRO A C 1
ATOM 953 O O . PRO A 1 124 ? 23.165 32.939 25.622 1.00 30.35 124 PRO A O 1
ATOM 957 N N . THR A 1 125 ? 21.532 31.426 25.334 1.00 27.67 125 THR A N 1
ATOM 958 C CA . THR A 1 125 ? 21.862 30.672 26.523 1.00 27.12 125 THR A CA 1
ATOM 959 C C . THR A 1 125 ? 22.928 29.598 26.378 1.00 27.53 125 THR A C 1
ATOM 960 O O . THR A 1 125 ? 22.780 28.665 25.596 1.00 26.24 125 THR A O 1
ATOM 964 N N . PRO A 1 126 ? 24.035 29.726 27.121 1.00 27.30 126 PRO A N 1
ATOM 965 C CA . PRO A 1 126 ? 25.121 28.740 27.075 1.00 27.65 126 PRO A CA 1
ATOM 966 C C . PRO A 1 126 ? 24.732 27.536 27.935 1.00 28.39 126 PRO A C 1
ATOM 967 O O . PRO A 1 126 ? 23.887 27.664 28.829 1.00 27.23 126 PRO A O 1
ATOM 971 N N . GLU A 1 127 ? 25.353 26.379 27.689 1.00 28.35 127 GLU A N 1
ATOM 972 C CA . GLU A 1 127 ? 25.054 25.146 28.429 1.00 28.99 127 GLU A CA 1
ATOM 973 C C . GLU A 1 127 ? 25.316 25.225 29.936 1.00 27.58 127 GLU A C 1
ATOM 974 O O . GLU A 1 127 ? 24.745 24.469 30.714 1.00 28.05 127 GLU A O 1
ATOM 980 N N . GLU A 1 128 ? 26.185 26.145 30.347 1.00 30.32 128 GLU A N 1
ATOM 981 C CA . GLU A 1 128 ? 26.518 26.318 31.752 1.00 32.57 128 GLU A CA 1
ATOM 982 C C . GLU A 1 128 ? 25.374 26.888 32.596 1.00 33.01 128 GLU A C 1
ATOM 983 O O . GLU A 1 128 ? 25.373 26.731 33.823 1.00 34.59 128 GLU A O 1
ATOM 989 N N . GLU A 1 129 ? 24.417 27.563 31.959 1.00 30.79 129 GLU A N 1
ATOM 990 C CA . GLU A 1 129 ? 23.290 28.125 32.713 1.00 29.46 129 GLU A CA 1
ATOM 991 C C . GLU A 1 129 ? 22.570 27.007 33.464 1.00 31.38 129 GLU A C 1
ATOM 992 O O . GLU A 1 129 ? 22.407 25.904 32.954 1.00 27.62 129 GLU A O 1
ATOM 998 N N . PRO A 1 130 ? 22.106 27.285 34.688 1.00 29.98 130 PRO A N 1
ATOM 999 C CA . PRO A 1 130 ? 21.424 26.294 35.523 1.00 28.60 130 PRO A CA 1
ATOM 1000 C C . PRO A 1 130 ? 20.024 25.880 35.106 1.00 26.71 130 PRO A C 1
ATOM 1001 O O . PRO A 1 130 ? 19.383 26.567 34.325 1.00 27.75 130 PRO A O 1
ATOM 1005 N N . TYR A 1 131 ? 19.567 24.750 35.640 1.00 25.27 131 TYR A N 1
ATOM 1006 C CA . TYR A 1 131 ? 18.198 24.293 35.390 1.00 25.37 131 TYR A CA 1
ATOM 1007 C C . TYR A 1 131 ? 17.277 25.222 36.178 1.00 31.12 131 TYR A C 1
ATOM 1008 O O . TYR A 1 131 ? 17.402 25.318 37.410 1.00 33.93 131 TYR A O 1
ATOM 1017 N N . LYS A 1 132 ? 16.382 25.927 35.496 1.00 24.59 132 LYS A N 1
ATOM 1018 C CA . LYS A 1 132 ? 15.414 26.772 36.203 1.00 27.29 132 LYS A CA 1
ATOM 1019 C C . LYS A 1 132 ? 14.106 26.619 35.435 1.00 23.06 132 LYS A C 1
ATOM 1020 O O . LYS A 1 132 ? 13.463 27.600 35.082 1.00 24.82 132 LYS A O 1
ATOM 1026 N N . PRO A 1 133 ? 13.669 25.361 35.199 1.00 20.75 133 PRO A N 1
ATOM 1027 C CA . PRO A 1 133 ? 12.425 25.190 34.445 1.00 20.98 133 PRO A CA 1
ATOM 1028 C C . PRO A 1 133 ? 11.185 25.795 35.096 1.00 24.23 133 PRO A C 1
ATOM 1029 O O . PRO A 1 133 ? 11.062 25.833 36.315 1.00 23.70 133 PRO A O 1
ATOM 1033 N N . ILE A 1 134 ? 10.279 26.273 34.259 1.00 23.39 134 ILE A N 1
ATOM 1034 C CA . ILE A 1 134 ? 9.045 26.872 34.760 1.00 24.54 134 ILE A CA 1
ATOM 1035 C C . ILE A 1 134 ? 7.814 26.066 34.338 1.00 24.96 134 ILE A C 1
ATOM 1036 O O . ILE A 1 134 ? 6.689 26.465 34.628 1.00 25.74 134 ILE A O 1
ATOM 1041 N N . SER A 1 135 ? 8.021 24.953 33.634 1.00 21.36 135 SER A N 1
ATOM 1042 C CA . SER A 1 135 ? 6.919 24.064 33.252 1.00 19.66 135 SER A CA 1
ATOM 1043 C C . SER A 1 135 ? 7.215 22.682 33.835 1.00 18.91 135 SER A C 1
ATOM 1044 O O . SER A 1 135 ? 8.378 22.355 34.094 1.00 19.48 135 SER A O 1
ATOM 1047 N N . VAL A 1 136 ? 6.179 21.890 34.083 1.00 19.72 136 VAL A N 1
ATOM 1048 C CA . VAL A 1 136 ? 6.419 20.554 34.601 1.00 20.58 136 VAL A CA 1
ATOM 1049 C C . VAL A 1 136 ? 7.226 19.780 33.532 1.00 19.95 136 VAL A C 1
ATOM 1050 O O . VAL A 1 136 ? 8.094 18.943 33.864 1.00 19.88 136 VAL A O 1
ATOM 1054 N N . TYR A 1 137 ? 6.936 20.057 32.256 1.00 19.00 137 TYR A N 1
ATOM 1055 C CA . TYR A 1 137 ? 7.648 19.358 31.166 1.00 20.20 137 TYR A CA 1
ATOM 1056 C C . TYR A 1 137 ? 9.153 19.670 31.260 1.00 19.15 137 TYR A C 1
ATOM 1057 O O . TYR A 1 137 ? 10.002 18.779 31.162 1.00 18.95 137 TYR A O 1
ATOM 1066 N N . GLY A 1 138 ? 9.466 20.940 31.463 1.00 18.60 138 GLY A N 1
ATOM 1067 C CA . GLY A 1 138 ? 10.852 21.371 31.601 1.00 19.35 138 GLY A CA 1
ATOM 1068 C C . GLY A 1 138 ? 11.534 20.703 32.774 1.00 20.28 138 GLY A C 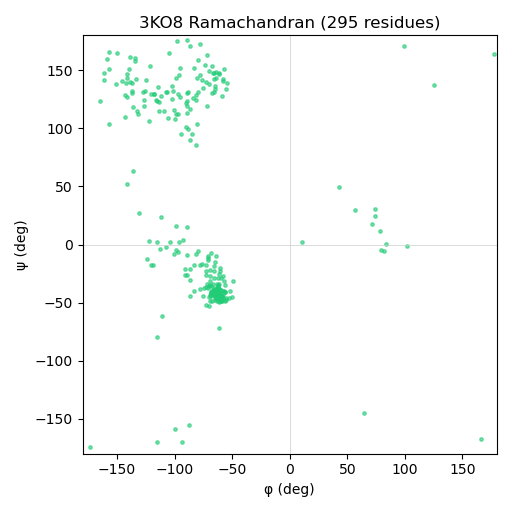1
ATOM 1069 O O . GLY A 1 138 ? 12.703 20.298 32.693 1.00 18.88 138 GLY A O 1
ATOM 1070 N N . ALA A 1 139 ? 10.819 20.590 33.890 1.00 18.18 139 ALA A N 1
ATOM 1071 C CA . ALA A 1 139 ? 11.378 19.935 35.065 1.00 20.94 139 ALA A CA 1
ATOM 1072 C C . ALA A 1 139 ? 11.608 18.455 34.763 1.00 17.01 139 ALA A C 1
ATOM 1073 O O . ALA A 1 139 ? 12.611 17.847 35.215 1.00 18.56 139 ALA A O 1
ATOM 1075 N N . ALA A 1 140 ? 10.694 17.879 34.001 1.00 18.44 140 ALA A N 1
ATOM 1076 C CA . ALA A 1 140 ? 10.791 16.460 33.675 1.00 19.59 140 ALA A CA 1
ATOM 1077 C C . ALA A 1 140 ? 12.017 16.221 32.782 1.00 20.37 140 ALA A C 1
ATOM 1078 O O . ALA A 1 140 ? 12.730 15.237 32.984 1.00 20.51 140 ALA A O 1
ATOM 1080 N N . LYS A 1 141 ? 12.253 17.093 31.804 1.00 17.99 141 LYS A N 1
ATOM 1081 C CA . LYS A 1 141 ? 13.442 16.929 30.945 1.00 17.75 141 LYS A CA 1
ATOM 1082 C C . LYS A 1 141 ? 14.709 17.138 31.771 1.00 20.18 141 LYS A C 1
ATOM 1083 O O . LYS A 1 141 ? 15.706 16.432 31.600 1.00 20.65 141 LYS A O 1
ATOM 1089 N N . ALA A 1 142 ? 14.695 18.096 32.687 1.00 17.74 142 ALA A N 1
ATOM 1090 C CA . ALA A 1 142 ? 15.892 18.290 33.505 1.00 17.46 142 ALA A CA 1
ATOM 1091 C C . ALA A 1 142 ? 16.134 17.075 34.390 1.00 18.67 142 ALA A C 1
ATOM 1092 O O . ALA A 1 142 ? 17.270 16.624 34.538 1.00 19.38 142 ALA A O 1
ATOM 1094 N N . ALA A 1 143 ? 15.081 16.541 34.995 1.00 17.92 143 ALA A N 1
ATOM 1095 C CA . ALA A 1 143 ? 15.244 15.336 35.816 1.00 20.06 143 ALA A CA 1
ATOM 1096 C C . ALA A 1 143 ? 15.753 14.183 34.929 1.00 20.68 143 ALA A C 1
ATOM 1097 O O . ALA A 1 143 ? 16.586 13.364 35.357 1.00 17.92 143 ALA A O 1
ATOM 1099 N N . GLY A 1 144 ? 15.247 14.106 33.703 1.00 19.11 144 GLY A N 1
ATOM 1100 C CA . GLY A 1 144 ? 15.731 13.065 32.812 1.00 20.16 144 GLY A CA 1
ATOM 1101 C C . GLY A 1 144 ? 17.242 13.234 32.586 1.00 19.26 144 GLY A C 1
ATOM 1102 O O . GLY A 1 144 ? 18.003 12.253 32.607 1.00 19.58 144 GLY A O 1
ATOM 1103 N N . GLU A 1 145 ? 17.700 14.459 32.361 1.00 20.01 145 GLU A N 1
ATOM 1104 C CA . GLU A 1 145 ? 19.145 14.679 32.155 1.00 24.12 145 GLU A CA 1
ATOM 1105 C C . GLU A 1 145 ? 19.944 14.249 33.390 1.00 24.77 145 GLU A C 1
ATOM 1106 O O . GLU A 1 145 ? 21.014 13.651 33.291 1.00 20.29 145 GLU A O 1
ATOM 1112 N N . VAL A 1 146 ? 19.451 14.601 34.572 1.00 20.24 146 VAL A N 1
ATOM 1113 C CA . VAL A 1 146 ? 20.172 14.258 35.801 1.00 17.97 146 VAL A CA 1
ATOM 1114 C C . VAL A 1 146 ? 20.303 12.731 35.919 1.00 20.96 146 VAL A C 1
ATOM 1115 O O . VAL A 1 146 ? 21.370 12.187 36.252 1.00 19.63 146 VAL A O 1
ATOM 1119 N N . MET A 1 147 ? 19.224 12.024 35.631 1.00 18.30 147 MET A N 1
ATOM 1120 C CA . MET A 1 147 ? 19.260 10.571 35.698 1.00 19.25 147 MET A CA 1
ATOM 1121 C C . MET A 1 147 ? 20.217 10.005 34.635 1.00 20.64 147 MET A C 1
ATOM 1122 O O . MET A 1 147 ? 20.972 9.062 34.927 1.00 17.75 147 MET A O 1
ATOM 1127 N N . CYS A 1 148 ? 20.166 10.557 33.417 1.00 21.05 148 CYS A N 1
ATOM 1128 C CA . CYS A 1 148 ? 21.062 10.083 32.341 1.00 20.90 148 CYS A CA 1
ATOM 1129 C C . CYS A 1 148 ? 22.534 10.280 32.712 1.00 22.05 148 CYS A C 1
ATOM 1130 O O . CYS A 1 148 ? 23.367 9.377 32.505 1.00 21.66 148 CYS A O 1
ATOM 1133 N N . ALA A 1 149 ? 22.857 11.466 33.224 1.00 19.99 149 ALA A N 1
ATOM 1134 C CA . ALA A 1 149 ? 24.239 11.784 33.615 1.00 19.49 149 ALA A CA 1
ATOM 1135 C C . ALA A 1 149 ? 24.708 10.844 34.732 1.00 21.31 149 ALA A C 1
ATOM 1136 O O . ALA A 1 149 ? 25.865 10.391 34.737 1.00 22.60 149 ALA A O 1
ATOM 1138 N N . THR A 1 150 ? 23.806 10.503 35.658 1.00 19.60 150 THR A N 1
ATOM 1139 C CA . THR A 1 150 ? 24.146 9.583 36.743 1.00 23.16 150 THR A CA 1
ATOM 1140 C C . THR A 1 150 ? 24.375 8.165 36.208 1.00 23.20 150 THR A C 1
ATOM 1141 O O . THR A 1 150 ? 25.310 7.484 36.624 1.00 21.03 150 THR A O 1
ATOM 1145 N N . TYR A 1 151 ? 23.542 7.710 35.279 1.00 19.68 151 TYR A N 1
ATOM 1146 C CA . TYR A 1 151 ? 23.758 6.362 34.732 1.00 21.25 151 TYR A CA 1
ATOM 1147 C C . TYR A 1 151 ? 25.077 6.316 33.951 1.00 20.09 151 TYR A C 1
ATOM 1148 O O . TYR A 1 151 ? 25.710 5.246 33.866 1.00 24.03 151 TYR A O 1
ATOM 1157 N N . ALA A 1 152 ? 25.481 7.445 33.383 1.00 20.58 152 ALA A N 1
ATOM 1158 C CA . ALA A 1 152 ? 26.756 7.516 32.661 1.00 25.15 152 ALA A CA 1
ATOM 1159 C C . ALA A 1 152 ? 27.886 7.390 33.675 1.00 26.44 152 ALA A C 1
ATOM 1160 O O . ALA A 1 152 ? 28.832 6.612 33.488 1.00 26.28 152 ALA A O 1
ATOM 1162 N N . ARG A 1 153 ? 27.810 8.162 34.758 1.00 25.15 153 ARG A N 1
ATOM 1163 C CA . ARG A 1 153 ? 28.861 8.090 35.769 1.00 27.13 153 ARG A CA 1
ATOM 1164 C C . ARG A 1 153 ? 28.943 6.782 36.532 1.00 27.49 153 ARG A C 1
ATOM 1165 O O . ARG A 1 153 ? 30.055 6.264 36.781 1.00 28.33 153 ARG A O 1
ATOM 1173 N N . LEU A 1 154 ? 27.788 6.220 36.893 1.00 21.94 154 LEU A N 1
ATOM 1174 C CA . LEU A 1 154 ? 27.731 5.005 37.694 1.00 24.45 154 LEU A CA 1
ATOM 1175 C C . LEU A 1 154 ? 27.786 3.675 36.941 1.00 29.97 154 LEU A C 1
ATOM 1176 O O . LEU A 1 154 ? 28.525 2.759 37.340 1.00 27.56 154 LEU A O 1
ATOM 1181 N N . PHE A 1 155 ? 27.038 3.573 35.844 1.00 27.06 155 PHE A N 1
ATOM 1182 C CA . PHE A 1 155 ? 26.972 2.325 35.097 1.00 27.74 155 PHE A CA 1
ATOM 1183 C C . PHE A 1 155 ? 27.718 2.329 33.757 1.00 28.33 155 PHE A C 1
ATOM 1184 O O . PHE A 1 155 ? 27.750 1.313 33.061 1.00 29.90 155 PHE A O 1
ATOM 1192 N N . GLY A 1 156 ? 28.298 3.459 33.385 1.00 25.39 156 GLY A N 1
ATOM 1193 C CA . GLY A 1 156 ? 29.039 3.508 32.144 1.00 26.55 156 GLY A CA 1
ATOM 1194 C C . GLY A 1 156 ? 28.184 3.613 30.905 1.00 28.68 156 GLY A C 1
ATOM 1195 O O . GLY A 1 156 ? 28.684 3.438 29.789 1.00 29.59 156 GLY A O 1
ATOM 1196 N N . VAL A 1 157 ? 26.892 3.891 31.081 1.00 23.74 157 VAL A N 1
ATOM 1197 C CA . VAL A 1 157 ? 25.993 4.069 29.924 1.00 26.57 157 VAL A CA 1
ATOM 1198 C C . VAL A 1 157 ? 26.190 5.529 29.544 1.00 25.86 157 VAL A C 1
ATOM 1199 O O . VA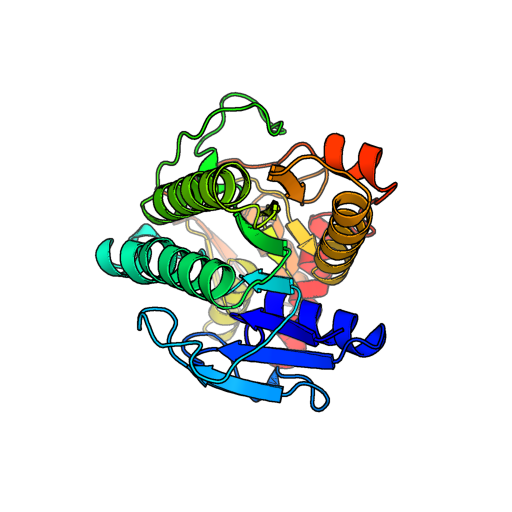L A 1 157 ? 25.540 6.412 30.119 1.00 25.77 157 VAL A O 1
ATOM 1203 N N . ARG A 1 158 ? 27.067 5.814 28.584 1.00 20.87 158 ARG A N 1
ATOM 1204 C CA . ARG A 1 158 ? 27.364 7.192 28.249 1.00 20.79 158 ARG A CA 1
ATOM 1205 C C . ARG A 1 158 ? 26.174 7.915 27.665 1.00 23.43 158 ARG A C 1
ATOM 1206 O O . ARG A 1 158 ? 25.352 7.305 26.990 1.00 24.93 158 ARG A O 1
ATOM 1214 N N . CYS A 1 159 ? 26.084 9.213 27.938 1.00 21.14 159 CYS A N 1
ATOM 1215 C CA . CYS A 1 159 ? 24.944 9.984 27.427 1.00 22.49 159 CYS A CA 1
ATOM 1216 C C . CYS A 1 159 ? 25.283 11.347 26.863 1.00 24.23 159 CYS A C 1
ATOM 1217 O O . CYS A 1 159 ? 26.052 12.116 27.466 1.00 24.02 159 CYS A O 1
ATOM 1220 N N . LEU A 1 160 ? 24.737 11.616 25.670 1.00 22.66 160 LEU A N 1
ATOM 1221 C CA . LEU A 1 160 ? 24.820 12.891 24.995 1.00 19.40 160 LEU A CA 1
ATOM 1222 C C . LEU A 1 160 ? 23.392 13.432 25.101 1.00 20.87 160 LEU A C 1
ATOM 1223 O O . LEU A 1 160 ? 22.442 12.823 24.582 1.00 19.82 160 LEU A O 1
ATOM 1228 N N . ALA A 1 161 ? 23.232 14.531 25.818 1.00 20.72 161 ALA A N 1
ATOM 1229 C CA . ALA A 1 161 ? 21.908 15.153 25.947 1.00 20.64 161 ALA A CA 1
ATOM 1230 C C . ALA A 1 161 ? 21.840 16.332 25.006 1.00 21.36 161 ALA A C 1
ATOM 1231 O O . ALA A 1 161 ? 22.554 17.316 25.190 1.00 23.80 161 ALA A O 1
ATOM 1233 N N . VAL A 1 162 ? 20.949 16.266 24.009 1.00 18.71 162 VAL A N 1
ATOM 1234 C CA . VAL A 1 162 ? 20.807 17.353 23.043 1.00 20.48 162 VAL A CA 1
ATOM 1235 C C . VAL A 1 162 ? 19.639 18.265 23.457 1.00 20.15 162 VAL A C 1
ATOM 1236 O O . VAL A 1 162 ? 18.487 17.861 23.435 1.00 21.09 162 VAL A O 1
ATOM 1240 N N . ARG A 1 163 ? 19.955 19.491 23.848 1.00 19.59 163 ARG A N 1
ATOM 1241 C CA . ARG A 1 163 ? 18.934 20.446 24.252 1.00 21.31 163 ARG A CA 1
ATOM 1242 C C . ARG A 1 163 ? 18.469 21.192 23.020 1.00 19.89 163 ARG A C 1
ATOM 1243 O O . ARG A 1 163 ? 19.123 22.111 22.546 1.00 22.79 163 ARG A O 1
ATOM 1251 N N . TYR A 1 164 ? 17.335 20.785 22.468 1.00 19.86 164 TYR A N 1
ATOM 1252 C CA . TYR A 1 164 ? 16.812 21.438 21.279 1.00 19.88 164 TYR A CA 1
ATOM 1253 C C . TYR A 1 164 ? 16.070 22.740 21.504 1.00 22.60 164 TYR A C 1
ATOM 1254 O O . TYR A 1 164 ? 15.317 22.868 22.475 1.00 23.66 164 TYR A O 1
ATOM 1263 N N . ALA A 1 165 ? 16.254 23.682 20.574 1.00 18.69 165 ALA A N 1
ATOM 1264 C CA . ALA A 1 165 ? 15.470 24.916 20.562 1.00 21.36 165 ALA A CA 1
ATOM 1265 C C . ALA A 1 165 ? 14.285 24.408 19.719 1.00 27.40 165 ALA A C 1
ATOM 1266 O O . ALA A 1 165 ? 14.074 23.204 19.656 1.00 35.38 165 ALA A O 1
ATOM 1268 N N . ASN A 1 166 ? 13.543 25.273 19.032 1.00 23.29 166 ASN A N 1
ATOM 1269 C CA . ASN A 1 166 ? 12.409 24.777 18.244 1.00 22.77 166 ASN A CA 1
ATOM 1270 C C . ASN A 1 166 ? 12.850 24.182 16.902 1.00 22.87 166 ASN A C 1
ATOM 1271 O O . ASN A 1 166 ? 13.655 24.772 16.194 1.00 25.72 166 ASN A O 1
ATOM 1276 N N . VAL A 1 167 ? 12.351 22.987 16.597 1.00 21.36 167 VAL A N 1
ATOM 1277 C CA . VAL A 1 167 ? 12.706 22.277 15.357 1.00 23.24 167 VAL A CA 1
ATOM 1278 C C . VAL A 1 167 ? 11.447 22.189 14.521 1.00 24.83 167 VAL A C 1
ATOM 1279 O O . VAL A 1 167 ? 10.371 21.866 15.041 1.00 19.50 167 VAL A O 1
ATOM 1283 N N . VAL A 1 168 ? 11.565 22.473 13.223 1.00 22.90 168 VAL A N 1
ATOM 1284 C CA . VAL A 1 168 ? 10.401 22.481 12.336 1.00 23.84 168 VAL A CA 1
ATOM 1285 C C . VAL A 1 168 ? 10.685 21.863 10.974 1.00 24.32 168 VAL A C 1
ATOM 1286 O O . VAL A 1 168 ? 11.815 21.910 10.491 1.00 25.15 168 VAL A O 1
ATOM 1290 N N . GLY A 1 169 ? 9.657 21.297 10.362 1.00 20.79 169 GLY A N 1
ATOM 1291 C CA . GLY A 1 169 ? 9.807 20.679 9.050 1.00 24.96 169 GLY A CA 1
ATOM 1292 C C . GLY A 1 169 ? 8.629 19.804 8.687 1.00 24.31 169 GLY A C 1
ATOM 1293 O O . GLY A 1 169 ? 7.578 19.859 9.343 1.00 24.72 169 GLY A O 1
ATOM 1294 N N . PRO A 1 170 ? 8.757 18.981 7.635 1.00 24.14 170 PRO A N 1
ATOM 1295 C CA . PRO A 1 170 ? 7.686 18.077 7.188 1.00 25.40 170 PRO A CA 1
ATOM 1296 C C . PRO A 1 170 ? 7.255 17.128 8.323 1.00 23.77 170 PRO A C 1
ATOM 1297 O O . PRO A 1 170 ? 8.080 16.756 9.175 1.00 24.60 170 PRO A O 1
ATOM 1301 N N . ARG A 1 171 ? 5.987 16.712 8.298 1.00 23.49 171 ARG A N 1
ATOM 1302 C CA . ARG A 1 171 ? 5.447 15.753 9.278 1.00 22.96 171 ARG A CA 1
ATOM 1303 C C . ARG A 1 171 ? 5.092 16.323 10.625 1.00 26.30 171 ARG A C 1
ATOM 1304 O O . ARG A 1 171 ? 4.591 15.591 11.494 1.00 25.64 171 ARG A O 1
ATOM 1312 N N . LEU A 1 172 ? 5.392 17.599 10.816 1.00 23.11 172 LEU A N 1
ATOM 1313 C CA . LEU A 1 172 ? 5.078 18.268 12.076 1.00 24.99 172 LEU A CA 1
ATOM 1314 C C . LEU A 1 172 ? 3.559 18.397 12.236 1.00 29.61 172 LEU A C 1
ATOM 1315 O O . LEU A 1 172 ? 2.847 18.849 11.316 1.00 26.30 172 LEU A O 1
ATOM 1320 N N . ARG A 1 173 ? 3.059 17.995 13.404 1.00 25.84 173 ARG A N 1
ATOM 1321 C CA . ARG A 1 173 ? 1.617 18.063 13.674 1.00 26.53 173 ARG A CA 1
ATOM 1322 C C . ARG A 1 173 ? 1.324 18.729 15.007 1.00 26.00 173 ARG A C 1
ATOM 1323 O O . ARG A 1 173 ? 0.310 18.447 15.645 1.00 31.26 173 ARG A O 1
ATOM 1331 N N . HIS A 1 174 ? 2.218 19.600 15.430 1.00 26.09 174 HIS A N 1
ATOM 1332 C CA . HIS A 1 174 ? 2.055 20.341 16.666 1.00 30.45 174 HIS A CA 1
ATOM 1333 C C . HIS A 1 174 ? 2.895 21.587 16.546 1.00 29.06 174 HIS A C 1
ATOM 1334 O O . HIS A 1 174 ? 3.728 21.685 15.644 1.00 29.91 174 HIS A O 1
ATOM 1341 N N . GLY A 1 175 ? 2.675 22.554 17.423 1.00 26.92 175 GLY A N 1
ATOM 1342 C CA . GLY A 1 175 ? 3.456 23.774 17.388 1.00 29.91 175 GLY A CA 1
ATOM 1343 C C . GLY A 1 175 ? 2.768 24.930 16.701 1.00 32.34 175 GLY A C 1
ATOM 1344 O O . GLY A 1 175 ? 1.730 24.753 16.066 1.00 30.03 175 GLY A O 1
ATOM 1345 N N . VAL A 1 176 ? 3.371 26.112 16.813 1.00 30.56 176 VAL A N 1
ATOM 1346 C CA . VAL A 1 176 ? 2.819 27.339 16.259 1.00 33.02 176 VAL A CA 1
ATOM 1347 C C . VAL A 1 176 ? 2.557 27.371 14.753 1.00 33.54 176 VAL A C 1
ATOM 1348 O O . VAL A 1 176 ? 1.553 27.936 14.315 1.00 31.92 176 VAL A O 1
ATOM 1352 N N . ILE A 1 177 ? 3.445 26.797 13.940 1.00 28.00 177 ILE A N 1
ATOM 1353 C CA . ILE A 1 177 ? 3.219 26.830 12.499 1.00 27.91 177 ILE A CA 1
ATOM 1354 C C . ILE A 1 177 ? 2.002 25.968 12.147 1.00 26.06 177 ILE A C 1
ATOM 1355 O O . ILE A 1 177 ? 1.119 26.388 11.389 1.00 27.76 177 ILE A O 1
ATOM 1360 N N . TYR A 1 178 ? 1.977 24.753 12.679 1.00 25.96 178 TYR A N 1
ATOM 1361 C CA . TYR A 1 178 ? 0.870 23.840 12.465 1.00 26.08 178 TYR A CA 1
ATOM 1362 C C . TYR A 1 178 ? -0.430 24.494 12.948 1.00 29.48 178 TYR A C 1
ATOM 1363 O O . TYR A 1 178 ? -1.450 24.455 12.270 1.00 26.73 178 TYR A O 1
ATOM 1372 N N . ASP A 1 179 ? -0.385 25.095 14.131 1.00 28.77 179 ASP A N 1
ATOM 1373 C CA . ASP A 1 179 ? -1.581 25.733 14.673 1.00 30.45 179 ASP A CA 1
ATOM 1374 C C . ASP A 1 179 ? -2.113 26.831 13.755 1.00 31.06 179 ASP A C 1
ATOM 1375 O O . ASP A 1 179 ? -3.330 26.912 13.502 1.00 28.05 179 ASP A O 1
ATOM 1380 N N . PHE A 1 180 ? -1.216 27.671 13.239 1.00 29.09 180 PHE A N 1
ATOM 1381 C CA . PHE A 1 180 ? -1.649 28.753 12.371 1.00 30.32 180 PHE A CA 1
ATOM 1382 C C . PHE A 1 180 ? -2.252 28.240 11.074 1.00 30.44 180 PHE A C 1
ATOM 1383 O O . PHE A 1 180 ? -3.224 28.802 10.568 1.00 30.90 180 PHE A O 1
ATOM 1391 N N . ILE A 1 181 ? -1.670 27.186 10.519 1.00 26.55 181 ILE A N 1
ATOM 1392 C CA . ILE A 1 181 ? -2.215 26.623 9.287 1.00 28.97 181 ILE A CA 1
ATOM 1393 C C . ILE A 1 181 ? -3.599 26.068 9.547 1.00 27.41 181 ILE A C 1
ATOM 1394 O O . ILE A 1 181 ? -4.531 26.332 8.776 1.00 29.52 181 ILE A O 1
ATOM 1399 N N . MET A 1 182 ? -3.744 25.293 10.619 1.00 24.50 182 MET A N 1
ATOM 1400 C CA . MET A 1 182 ? -5.050 24.737 10.954 1.00 26.74 182 MET A CA 1
ATOM 1401 C C . MET A 1 182 ? -6.059 25.861 11.258 1.00 28.09 182 MET A C 1
ATOM 1402 O O . MET A 1 182 ? -7.236 25.736 10.933 1.00 25.68 182 MET A O 1
ATOM 1407 N N . LYS A 1 183 ? -5.623 26.948 11.880 1.00 29.33 183 LYS A N 1
ATOM 1408 C CA . LYS A 1 183 ? -6.558 28.058 12.149 1.00 32.62 183 LYS A CA 1
ATOM 1409 C C . LYS A 1 183 ? -6.999 28.726 10.844 1.00 34.08 183 LYS A C 1
ATOM 1410 O O . LYS A 1 183 ? -8.187 29.053 10.661 1.00 30.80 183 LYS A O 1
ATOM 1416 N N . LEU A 1 184 ? -6.055 28.944 9.933 1.00 32.74 184 LEU A N 1
ATOM 1417 C CA . LEU A 1 184 ? -6.409 29.570 8.668 1.00 33.00 184 LEU A CA 1
ATOM 1418 C C . LEU A 1 184 ? -7.253 28.649 7.811 1.00 33.88 184 LEU A C 1
ATOM 1419 O O . LEU A 1 184 ? -8.044 29.116 6.987 1.00 32.85 184 LEU A O 1
ATOM 1424 N N . ARG A 1 185 ? -7.085 27.342 8.007 1.00 28.48 185 ARG A N 1
ATOM 1425 C CA . ARG A 1 185 ? -7.860 26.357 7.272 1.00 32.20 185 ARG A CA 1
ATOM 1426 C C . ARG A 1 185 ? -9.327 26.465 7.703 1.00 32.08 185 ARG A C 1
ATOM 1427 O O . ARG A 1 185 ? -10.231 26.262 6.883 1.00 33.17 185 ARG A O 1
ATOM 1435 N N . ARG A 1 186 ? -9.537 26.788 8.984 1.00 31.52 186 ARG A N 1
ATOM 1436 C CA . ARG A 1 186 ? -10.858 26.954 9.614 1.00 30.48 186 ARG A CA 1
ATOM 1437 C C . ARG A 1 186 ? -11.510 28.276 9.169 1.00 35.58 186 ARG A C 1
ATOM 1438 O O . ARG A 1 186 ? -12.727 28.334 8.950 1.00 34.51 186 ARG A O 1
ATOM 1446 N N . ASN A 1 187 ? -10.688 29.318 9.027 1.00 32.24 187 ASN A N 1
ATOM 1447 C CA . ASN A 1 187 ? -11.139 30.643 8.592 1.00 35.69 187 ASN A CA 1
ATOM 1448 C C . ASN A 1 187 ? -9.902 31.352 8.009 1.00 34.98 187 ASN A C 1
ATOM 1449 O O . ASN A 1 187 ? -9.058 31.821 8.761 1.00 36.67 187 ASN A O 1
ATOM 1454 N N . PRO A 1 188 ? -9.794 31.439 6.672 1.00 35.64 188 PRO A N 1
ATOM 1455 C CA . PRO A 1 188 ? -8.668 32.069 5.971 1.00 37.99 188 PRO A CA 1
ATOM 1456 C C . PRO A 1 188 ? -8.618 33.583 6.097 1.00 41.22 188 PRO A C 1
ATOM 1457 O O . PRO A 1 188 ? -7.620 34.195 5.730 1.00 39.64 188 PRO A O 1
ATOM 1461 N N . ASN A 1 189 ? -9.696 34.180 6.602 1.00 40.01 189 ASN A N 1
ATOM 1462 C CA . ASN A 1 189 ? -9.772 35.634 6.730 1.00 40.52 189 ASN A CA 1
ATOM 1463 C C . ASN A 1 189 ? -9.295 36.211 8.052 1.00 37.61 189 ASN A C 1
ATOM 1464 O O . ASN A 1 189 ? -8.975 37.397 8.122 1.00 39.44 189 ASN A O 1
ATOM 1469 N N . VAL A 1 190 ? -9.263 35.393 9.099 1.00 40.46 190 VAL A N 1
ATOM 1470 C CA . VAL A 1 190 ? -8.824 35.855 10.408 1.00 40.80 190 VAL A CA 1
ATOM 1471 C C . VAL A 1 190 ? -7.846 34.890 11.044 1.00 45.73 190 VAL A C 1
ATOM 1472 O O . VAL A 1 190 ? -7.995 33.675 10.920 1.00 45.61 190 VAL A O 1
ATOM 1476 N N . LEU A 1 191 ? -6.851 35.432 11.739 1.00 45.37 191 LEU A N 1
ATOM 1477 C CA . LEU A 1 191 ? -5.871 34.602 12.422 1.00 46.12 191 LEU A CA 1
ATOM 1478 C C . LEU A 1 191 ? -5.672 35.105 13.844 1.00 45.20 191 LEU A C 1
ATOM 1479 O O . LEU A 1 191 ? -5.195 36.212 14.050 1.00 48.40 191 LEU A O 1
ATOM 1484 N N . GLU A 1 192 ? -6.046 34.289 14.820 1.00 45.05 192 GLU A N 1
ATOM 1485 C CA . GLU A 1 192 ? -5.891 34.663 16.215 1.00 48.15 192 GLU A CA 1
ATOM 1486 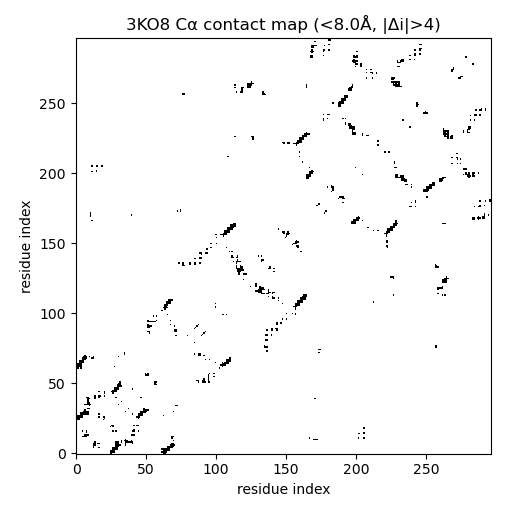C C . GLU A 1 192 ? -4.535 34.238 16.745 1.00 51.50 192 GLU A C 1
ATOM 1487 O O . GLU A 1 192 ? -4.191 33.055 16.706 1.00 51.34 192 GLU A O 1
ATOM 1493 N N . VAL A 1 193 ? -3.783 35.209 17.258 1.00 52.20 193 VAL A N 1
ATOM 1494 C CA . VAL A 1 193 ? -2.468 34.962 17.842 1.00 53.44 193 VAL A CA 1
ATOM 1495 C C . VAL A 1 193 ? -2.604 35.316 19.317 1.00 55.25 193 VAL A C 1
ATOM 1496 O O . VAL A 1 193 ? -3.024 36.427 19.657 1.00 55.31 193 VAL A O 1
ATOM 1500 N N . LEU A 1 194 ? -2.292 34.366 20.188 1.00 55.08 194 LEU A N 1
ATOM 1501 C CA . LEU A 1 194 ? -2.380 34.592 21.625 1.00 56.25 194 LEU A CA 1
ATOM 1502 C C . LEU A 1 194 ? -1.244 35.506 22.095 1.00 59.93 194 LEU A C 1
ATOM 1503 O O . LEU A 1 194 ? -1.460 36.679 22.442 1.00 62.24 194 LEU A O 1
ATOM 1505 N N . GLN A 1 199 ? 6.489 36.785 22.130 1.00 42.44 199 GLN A N 1
ATOM 1506 C CA . GLN A 1 199 ? 7.401 35.644 22.141 1.00 43.25 199 GLN A CA 1
ATOM 1507 C C . GLN A 1 199 ? 8.394 35.704 20.990 1.00 42.06 199 GLN A C 1
ATOM 1508 O O . GLN A 1 199 ? 8.035 36.017 19.848 1.00 43.01 199 GLN A O 1
ATOM 1514 N N . ARG A 1 200 ? 9.647 35.389 21.295 1.00 42.21 200 ARG A N 1
ATOM 1515 C CA . ARG A 1 200 ? 10.697 35.392 20.286 1.00 39.76 200 ARG A CA 1
ATOM 1516 C C . ARG A 1 200 ? 11.503 34.132 20.519 1.00 33.99 200 ARG A C 1
ATOM 1517 O O . ARG A 1 200 ? 12.059 33.955 21.600 1.00 35.93 200 ARG A O 1
ATOM 1525 N N . LYS A 1 201 ? 11.544 33.238 19.531 1.00 38.52 201 LYS A N 1
ATOM 1526 C CA . LYS A 1 201 ? 12.295 32.002 19.697 1.00 35.12 201 LYS A CA 1
ATOM 1527 C C . LYS A 1 201 ? 13.080 31.596 18.457 1.00 31.40 201 LYS A C 1
ATOM 1528 O O . LYS A 1 201 ? 12.823 32.074 17.365 1.00 30.79 201 LYS A O 1
ATOM 1534 N N . SER A 1 202 ? 14.061 30.725 18.673 1.00 34.44 202 SER A N 1
ATOM 1535 C CA . SER A 1 202 ? 14.934 30.215 17.619 1.00 36.30 202 SER A CA 1
ATOM 1536 C C . SER A 1 202 ? 14.335 28.966 16.965 1.00 34.50 202 SER A C 1
ATOM 1537 O O . SER A 1 202 ? 13.962 28.027 17.683 1.00 35.30 202 SER A O 1
ATOM 1540 N N . TYR A 1 203 ? 14.293 28.938 15.631 1.00 33.49 203 TYR A N 1
ATOM 1541 C CA . TYR A 1 203 ? 13.766 27.785 14.873 1.00 30.00 203 TYR A CA 1
ATOM 1542 C C . TYR A 1 203 ? 14.790 27.173 13.924 1.00 31.74 203 TYR A C 1
ATOM 1543 O O . TYR A 1 203 ? 15.377 27.880 13.104 1.00 33.46 203 TYR A O 1
ATOM 1552 N N . LEU A 1 204 ? 14.949 25.860 13.995 1.00 27.37 204 LEU A N 1
ATOM 1553 C CA . LEU A 1 204 ? 15.899 25.155 13.136 1.00 26.69 204 LEU A CA 1
ATOM 1554 C C . LEU A 1 204 ? 15.163 24.164 12.227 1.00 29.86 204 LEU A C 1
ATOM 1555 O O . LEU A 1 204 ? 14.335 23.376 12.715 1.00 25.14 204 LEU A O 1
ATOM 1560 N N . TYR A 1 205 ? 15.424 24.202 10.916 1.00 25.12 205 TYR A N 1
ATOM 1561 C CA . TYR A 1 205 ? 14.765 23.243 10.026 1.00 29.69 205 TYR A CA 1
ATOM 1562 C C . TYR A 1 205 ? 15.255 21.857 10.444 1.00 25.07 205 TYR A C 1
ATOM 1563 O O . TYR A 1 205 ? 16.409 21.658 10.850 1.00 26.43 205 TYR A O 1
ATOM 1572 N N . VAL A 1 206 ? 14.356 20.886 10.375 1.00 25.04 206 VAL A N 1
ATOM 1573 C CA . VAL A 1 206 ? 14.652 19.543 10.830 1.00 23.19 206 VAL A CA 1
ATOM 1574 C C . VAL A 1 206 ? 15.862 18.884 10.171 1.00 24.12 206 VAL A C 1
ATOM 1575 O O . VAL A 1 206 ? 16.569 18.090 10.798 1.00 22.64 206 VAL A O 1
ATOM 1579 N N . ARG A 1 207 ? 16.118 19.220 8.919 1.00 25.68 207 ARG A N 1
ATOM 1580 C CA . ARG A 1 207 ? 17.273 18.635 8.243 1.00 27.78 207 ARG A CA 1
ATOM 1581 C C . ARG A 1 207 ? 18.523 19.086 8.983 1.00 25.30 207 ARG A C 1
ATOM 1582 O O . ARG A 1 207 ? 19.434 18.291 9.221 1.00 28.70 207 ARG A O 1
ATOM 1590 N N . ASP A 1 208 ? 18.573 20.368 9.336 1.00 27.02 208 ASP A N 1
ATOM 1591 C CA . ASP A 1 208 ? 19.708 20.922 10.067 1.00 27.25 208 ASP A CA 1
ATOM 1592 C C . ASP A 1 208 ? 19.809 20.295 11.450 1.00 28.35 208 ASP A C 1
ATOM 1593 O O . ASP A 1 208 ? 20.891 19.962 11.923 1.00 27.82 208 ASP A O 1
ATOM 1598 N N . ALA A 1 209 ? 18.671 20.170 12.132 1.00 25.10 209 ALA A N 1
ATOM 1599 C CA . ALA A 1 209 ? 18.704 19.586 13.456 1.00 22.18 209 ALA A CA 1
ATOM 1600 C C . ALA A 1 209 ? 19.216 18.159 13.448 1.00 21.58 209 ALA A C 1
ATOM 1601 O O . ALA A 1 209 ? 19.974 17.782 14.342 1.00 22.52 209 ALA A O 1
ATOM 1603 N N . VAL A 1 210 ? 18.802 17.354 12.461 1.00 22.21 210 VAL A N 1
ATOM 1604 C CA . VAL A 1 210 ? 19.248 15.959 12.405 1.00 24.49 210 VAL A CA 1
ATOM 1605 C C . VAL A 1 210 ? 20.754 15.905 12.094 1.00 23.77 210 VAL A C 1
ATOM 1606 O O . VAL A 1 210 ? 21.498 15.139 12.700 1.00 21.78 210 VAL A O 1
ATOM 1610 N N . GLU A 1 211 ? 21.199 16.754 11.182 1.00 25.58 211 GLU A N 1
ATOM 1611 C CA . GLU A 1 211 ? 22.634 16.777 10.848 1.00 26.11 211 GLU A CA 1
ATOM 1612 C C . GLU A 1 211 ? 23.456 17.123 12.106 1.00 26.60 211 GLU A C 1
ATOM 1613 O O . GLU A 1 211 ? 24.426 16.434 12.442 1.00 24.90 211 GLU A O 1
ATOM 1619 N N . ALA A 1 212 ? 23.055 18.177 12.812 1.00 24.01 212 ALA A N 1
ATOM 1620 C CA . ALA A 1 212 ? 23.772 18.576 14.012 1.00 24.46 212 ALA A CA 1
ATOM 1621 C C . ALA A 1 212 ? 23.795 17.476 15.059 1.00 26.41 212 ALA A C 1
ATOM 1622 O O . ALA A 1 212 ? 24.822 17.252 15.709 1.00 23.94 212 ALA A O 1
ATOM 1624 N N . THR A 1 213 ? 22.642 16.820 15.264 1.00 22.27 213 THR A N 1
ATOM 1625 C CA . THR A 1 213 ? 22.560 15.740 16.241 1.00 20.99 213 THR A CA 1
ATOM 1626 C C . THR A 1 213 ? 23.492 14.591 15.906 1.00 22.52 213 THR A C 1
ATOM 1627 O O . THR A 1 213 ? 24.198 14.082 16.770 1.00 23.08 213 THR A O 1
ATOM 1631 N N . LEU A 1 214 ? 23.514 14.196 14.640 1.00 24.74 214 LEU A N 1
ATOM 1632 C CA . LEU A 1 214 ? 24.361 13.076 14.259 1.00 25.89 214 LEU A CA 1
ATOM 1633 C C . LEU A 1 214 ? 25.834 13.438 14.267 1.00 27.96 214 LEU A C 1
ATOM 1634 O O . LEU A 1 214 ? 26.671 12.593 14.598 1.00 28.55 214 LEU A O 1
ATOM 1639 N N . ALA A 1 215 ? 26.150 14.681 13.912 1.00 26.51 215 ALA A N 1
ATOM 1640 C CA . ALA A 1 215 ? 27.547 15.114 13.921 1.00 30.75 215 ALA A CA 1
ATOM 1641 C C . ALA A 1 215 ? 28.022 15.158 15.368 1.00 30.87 215 ALA A C 1
ATOM 1642 O O . ALA A 1 215 ? 29.143 14.774 15.668 1.00 27.53 215 ALA A O 1
ATOM 1644 N N . ALA A 1 216 ? 27.162 15.619 16.275 1.00 28.06 216 ALA A N 1
ATOM 1645 C CA . ALA A 1 216 ? 27.513 15.675 17.687 1.00 25.80 216 ALA A CA 1
ATOM 1646 C C . ALA A 1 216 ? 27.667 14.268 18.242 1.00 27.76 216 ALA A C 1
ATOM 1647 O O . ALA A 1 216 ? 28.533 14.013 19.065 1.00 27.18 216 ALA A O 1
ATOM 1649 N N . TRP A 1 217 ? 26.797 13.355 17.815 1.00 26.07 217 TRP A N 1
ATOM 1650 C CA . TRP A 1 217 ? 26.883 11.986 18.299 1.00 25.74 217 TRP A CA 1
ATOM 1651 C C . TRP A 1 217 ? 28.221 11.395 17.842 1.00 27.69 217 TRP A C 1
ATOM 1652 O O . TRP A 1 217 ? 28.924 10.763 18.634 1.00 26.65 217 TRP A O 1
ATOM 1663 N N . LYS A 1 218 ? 28.563 11.612 16.570 1.00 26.48 218 LYS A N 1
ATOM 1664 C CA . LYS A 1 218 ? 29.835 11.070 16.062 1.00 31.81 218 LYS A CA 1
ATOM 1665 C C . LYS A 1 218 ? 30.989 11.562 16.924 1.00 30.63 218 LYS A C 1
ATOM 1666 O O . LYS A 1 218 ? 31.823 10.768 17.365 1.00 30.68 218 LYS A O 1
ATOM 1672 N N . LYS A 1 219 ? 31.035 12.872 17.183 1.00 30.55 219 LYS A N 1
ATOM 1673 C CA . LYS A 1 219 ? 32.121 13.406 18.001 1.00 32.77 219 LYS A CA 1
ATOM 1674 C C . LYS A 1 219 ? 32.078 12.864 19.422 1.00 32.96 219 LYS A C 1
ATOM 1675 O O . LYS A 1 219 ? 33.118 12.589 20.024 1.00 28.39 219 LYS A O 1
ATOM 1681 N N . PHE A 1 220 ? 30.875 12.712 19.978 1.00 29.53 220 PHE A N 1
ATOM 1682 C CA . PHE A 1 220 ? 30.742 12.197 21.326 1.00 26.61 220 PHE A CA 1
ATOM 1683 C C . PHE A 1 220 ? 31.285 10.779 21.423 1.00 26.56 220 PHE A C 1
ATOM 1684 O O . PHE A 1 220 ? 31.855 10.400 22.425 1.00 29.64 220 PHE A O 1
ATOM 1692 N N . GLU A 1 221 ? 31.095 9.980 20.384 1.00 27.71 221 GLU A N 1
ATOM 1693 C CA . GLU A 1 221 ? 31.602 8.617 20.428 1.00 29.81 221 GLU A CA 1
ATOM 1694 C C . GLU A 1 221 ? 33.134 8.603 20.334 1.00 35.74 221 GLU A C 1
ATOM 1695 O O . GLU A 1 221 ? 33.779 7.582 20.590 1.00 36.86 221 GLU A O 1
ATOM 1701 N N . GLU A 1 222 ? 33.712 9.736 19.969 1.00 34.97 222 GLU A N 1
ATOM 1702 C CA . GLU A 1 222 ? 35.167 9.814 19.862 1.00 38.49 222 GLU A CA 1
ATOM 1703 C C . GLU A 1 222 ? 35.752 10.415 21.147 1.00 38.64 222 GLU A C 1
ATOM 1704 O O . GLU A 1 222 ? 36.965 10.453 21.329 1.00 42.06 222 GLU A O 1
ATOM 1710 N N . MET A 1 223 ? 34.883 10.869 22.047 1.00 35.36 223 MET A N 1
ATOM 1711 C CA . MET A 1 223 ? 35.315 11.456 23.321 1.00 36.92 223 MET A CA 1
ATOM 1712 C C . MET A 1 223 ? 35.211 10.388 24.390 1.00 34.90 223 MET A C 1
ATOM 1713 O O . MET A 1 223 ? 34.723 9.295 24.120 1.00 35.10 223 MET A O 1
ATOM 1718 N N . ASP A 1 224 ? 35.657 10.693 25.606 1.00 36.31 224 ASP A N 1
ATOM 1719 C CA . ASP A 1 224 ? 35.525 9.721 26.682 1.00 38.80 224 ASP A CA 1
ATOM 1720 C C . ASP A 1 224 ? 34.738 10.267 27.875 1.00 34.96 224 ASP A C 1
ATOM 1721 O O . ASP A 1 224 ? 34.576 9.577 28.884 1.00 37.42 224 ASP A O 1
ATOM 1726 N N . ALA A 1 225 ? 34.229 11.490 27.756 1.00 36.29 225 ALA A N 1
ATOM 1727 C CA . ALA A 1 225 ? 33.436 12.075 28.844 1.00 34.52 225 ALA A CA 1
ATOM 1728 C C . ALA A 1 225 ? 32.182 11.213 28.948 1.00 31.25 225 ALA A C 1
ATOM 1729 O O . ALA A 1 225 ? 31.577 10.895 27.937 1.00 33.02 225 ALA A O 1
ATOM 1731 N N . PRO A 1 226 ? 31.788 10.826 30.170 1.00 28.34 226 PRO A N 1
ATOM 1732 C CA . PRO A 1 226 ? 30.599 9.991 30.381 1.00 26.92 226 PRO A CA 1
ATOM 1733 C C . PRO A 1 226 ? 29.303 10.685 29.932 1.00 28.25 226 PRO A C 1
ATOM 1734 O O . PRO A 1 226 ? 28.411 10.044 29.382 1.00 27.46 226 PRO A O 1
ATOM 1738 N N . PHE A 1 227 ? 29.239 11.990 30.173 1.00 27.33 227 PHE A N 1
ATOM 1739 C CA . PHE A 1 227 ? 28.066 12.814 29.875 1.00 25.99 227 PHE A CA 1
ATOM 1740 C C . PHE A 1 227 ? 28.413 14.147 29.245 1.00 29.02 227 PHE A C 1
ATOM 1741 O O . PHE A 1 227 ? 29.362 14.829 29.675 1.00 27.22 227 PHE A O 1
ATOM 1749 N N . LEU A 1 228 ? 27.622 14.533 28.251 1.00 23.78 228 LEU A N 1
ATOM 1750 C CA . LEU A 1 228 ? 27.749 15.819 27.606 1.00 25.22 228 LEU A CA 1
ATOM 1751 C C . LEU A 1 228 ? 26.364 16.365 27.244 1.00 25.15 228 LEU A C 1
ATOM 1752 O O . LEU A 1 228 ? 25.547 15.671 26.614 1.00 21.98 228 LEU A O 1
ATOM 1757 N N . ALA A 1 229 ? 26.107 17.606 27.654 1.00 24.63 229 ALA A N 1
ATOM 1758 C CA . ALA A 1 229 ? 24.862 18.276 27.284 1.00 24.04 229 ALA A CA 1
ATOM 1759 C C . ALA A 1 229 ? 25.270 19.325 26.236 1.00 25.55 229 ALA A C 1
ATOM 1760 O O . ALA A 1 229 ? 26.218 20.085 26.438 1.00 28.61 229 ALA A O 1
ATOM 1762 N N . LEU A 1 230 ? 24.555 19.358 25.128 1.00 23.66 230 LEU A N 1
ATOM 1763 C CA . LEU A 1 230 ? 24.850 20.295 24.049 1.00 23.86 230 LEU A CA 1
ATOM 1764 C C . LEU A 1 230 ? 23.608 20.933 23.482 1.00 21.97 230 LEU A C 1
ATOM 1765 O O . LEU A 1 230 ? 22.664 20.222 23.117 1.00 24.29 230 LEU A O 1
ATOM 1770 N N . ASN A 1 231 ? 23.606 22.262 23.358 1.00 24.86 231 ASN A N 1
ATOM 1771 C CA . ASN A 1 231 ? 22.489 22.954 22.731 1.00 22.43 231 ASN A CA 1
ATOM 1772 C C . ASN A 1 231 ? 22.485 22.732 21.213 1.00 26.50 231 ASN A C 1
ATOM 1773 O O . ASN A 1 231 ? 23.551 22.758 20.553 1.00 23.75 231 ASN A O 1
ATOM 1778 N N . VAL A 1 232 ? 21.291 22.538 20.668 1.00 20.16 232 VAL A N 1
ATOM 1779 C CA . VAL A 1 232 ? 21.097 22.408 19.222 1.00 24.64 232 VAL A CA 1
ATOM 1780 C C . VAL A 1 232 ? 19.944 23.308 18.799 1.00 28.76 232 VAL A C 1
ATOM 1781 O O . VAL A 1 232 ? 18.783 23.111 19.171 1.00 24.93 232 VAL A O 1
ATOM 1785 N N . GLY A 1 233 ? 2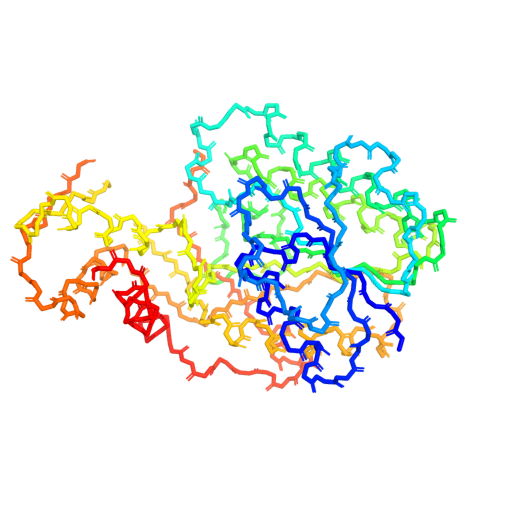0.266 24.344 18.036 1.00 25.39 233 GLY A N 1
ATOM 1786 C CA . GLY A 1 233 ? 19.230 25.266 17.607 1.00 26.75 233 GLY A CA 1
ATOM 1787 C C . GLY A 1 233 ? 19.842 26.242 16.624 1.00 29.91 233 GLY A C 1
ATOM 1788 O O . GLY A 1 233 ? 21.000 26.086 16.268 1.00 26.96 233 GLY A O 1
ATOM 1789 N N . ASN A 1 234 ? 19.085 27.243 16.208 1.00 29.10 234 ASN A N 1
ATOM 1790 C CA . ASN A 1 234 ? 19.616 28.213 15.258 1.00 30.59 234 ASN A CA 1
ATOM 1791 C C . ASN A 1 234 ? 20.350 29.339 15.992 1.00 32.82 234 ASN A C 1
ATOM 1792 O O . ASN A 1 234 ? 20.322 29.442 17.227 1.00 31.75 234 ASN A O 1
ATOM 1797 N N . VAL A 1 235 ? 21.044 30.174 15.222 1.00 35.19 235 VAL A N 1
ATOM 1798 C CA . VAL A 1 235 ? 21.768 31.282 15.810 1.00 34.92 235 VAL A CA 1
ATOM 1799 C C . VAL A 1 235 ? 20.883 32.511 15.986 1.00 39.03 235 VAL A C 1
ATOM 1800 O O . VAL A 1 235 ? 21.209 33.399 16.781 1.00 42.90 235 VAL A O 1
ATOM 1804 N N . ASP A 1 236 ? 19.781 32.578 15.241 1.00 36.14 236 ASP A N 1
ATOM 1805 C CA . ASP A 1 236 ? 18.864 33.718 15.349 1.00 38.87 236 ASP A CA 1
ATOM 1806 C C . ASP A 1 236 ? 17.486 33.295 15.896 1.00 40.78 236 ASP A C 1
ATOM 1807 O O . ASP A 1 236 ? 17.302 32.159 16.363 1.00 36.96 236 ASP A O 1
ATOM 1812 N N . ALA A 1 237 ? 16.536 34.219 15.834 1.00 39.66 237 ALA A N 1
ATOM 1813 C CA . ALA A 1 237 ? 15.189 33.975 16.330 1.00 42.74 237 ALA A CA 1
ATOM 1814 C C . ALA A 1 237 ? 14.186 34.789 15.527 1.00 43.29 237 ALA A C 1
ATOM 1815 O O . ALA A 1 237 ? 14.566 35.685 14.768 1.00 44.62 237 ALA A O 1
ATOM 1817 N N . VAL A 1 238 ? 12.905 34.440 15.655 1.00 41.08 238 VAL A N 1
ATOM 1818 C CA . VAL A 1 238 ? 11.839 35.164 14.978 1.00 37.56 238 VAL A CA 1
ATOM 1819 C C . VAL A 1 238 ? 10.760 35.353 16.039 1.00 41.81 238 VAL A C 1
ATOM 1820 O O . VAL A 1 238 ? 10.736 34.623 17.049 1.00 39.17 238 VAL A O 1
ATOM 1824 N N . ARG A 1 239 ? 9.903 36.352 15.834 1.00 43.03 239 ARG A N 1
ATOM 1825 C CA . ARG A 1 239 ? 8.807 36.649 16.769 1.00 44.28 239 ARG A CA 1
ATOM 1826 C C . ARG A 1 239 ? 7.543 35.955 16.276 1.00 40.20 239 ARG A C 1
ATOM 1827 O O . ARG A 1 239 ? 7.385 35.741 15.074 1.00 37.26 239 ARG A O 1
ATOM 1835 N N . VAL A 1 240 ? 6.646 35.617 17.200 1.00 40.04 240 VAL A N 1
ATOM 1836 C CA . VAL A 1 240 ? 5.406 34.935 16.824 1.00 44.46 240 VAL A CA 1
ATOM 1837 C C . VAL A 1 240 ? 4.690 35.650 15.684 1.00 41.24 240 VAL A C 1
ATOM 1838 O O . VAL A 1 240 ? 4.244 35.010 14.735 1.00 44.75 240 VAL A O 1
ATOM 1842 N N . LEU A 1 241 ? 4.588 36.977 15.762 1.00 44.05 241 LEU A N 1
ATOM 1843 C CA . LEU A 1 241 ? 3.918 37.752 14.712 1.00 42.03 241 LEU A CA 1
ATOM 1844 C C . LEU A 1 241 ? 4.572 37.642 13.337 1.00 43.47 241 LEU A C 1
ATOM 1845 O O . LEU A 1 241 ? 3.922 37.844 12.307 1.00 40.43 241 LEU A O 1
ATOM 1850 N N . ASP A 1 242 ? 5.864 37.337 13.305 1.00 41.35 242 ASP A N 1
ATOM 1851 C CA . ASP A 1 242 ? 6.540 37.186 12.024 1.00 43.31 242 ASP A CA 1
ATOM 1852 C C . ASP A 1 242 ? 6.165 35.818 11.455 1.00 33.83 242 ASP A C 1
ATOM 1853 O O . ASP A 1 242 ? 5.979 35.660 10.254 1.00 40.60 242 ASP A O 1
ATOM 1858 N N . ILE A 1 243 ? 6.074 34.827 12.334 1.00 37.14 243 ILE A N 1
ATOM 1859 C CA . ILE A 1 243 ? 5.696 33.484 11.911 1.00 34.20 243 ILE A CA 1
ATOM 1860 C C . ILE A 1 243 ? 4.320 33.580 11.246 1.00 35.95 243 ILE A C 1
ATOM 1861 O O . ILE A 1 243 ? 4.092 33.076 10.140 1.00 36.57 243 ILE A O 1
ATOM 1866 N N . ALA A 1 244 ? 3.410 34.259 11.928 1.00 38.18 244 ALA A N 1
ATOM 1867 C CA . ALA A 1 244 ? 2.054 34.462 11.431 1.00 37.29 244 ALA A CA 1
ATOM 1868 C C . ALA A 1 244 ? 2.061 35.050 10.021 1.00 34.00 244 ALA A C 1
ATOM 1869 O O . ALA A 1 244 ? 1.345 34.591 9.133 1.00 35.98 244 ALA A O 1
ATOM 1871 N N . GLN A 1 245 ? 2.883 36.070 9.799 1.00 41.97 245 GLN A N 1
ATOM 1872 C CA . GLN A 1 245 ? 2.967 36.694 8.482 1.00 35.78 245 GLN A CA 1
ATOM 1873 C C . GLN A 1 245 ? 3.518 35.737 7.418 1.00 40.21 245 GLN A C 1
ATOM 1874 O O . GLN A 1 245 ? 2.990 35.644 6.307 1.00 40.14 245 GLN A O 1
ATOM 1880 N N . ILE A 1 246 ? 4.590 35.024 7.759 1.00 36.39 246 ILE A N 1
ATOM 1881 C CA . ILE A 1 246 ? 5.204 34.094 6.811 1.00 34.18 246 ILE A CA 1
ATOM 1882 C C . ILE A 1 246 ? 4.224 33.002 6.364 1.00 31.54 246 ILE A C 1
ATOM 1883 O O . ILE A 1 246 ? 4.106 32.704 5.183 1.00 33.90 246 ILE A O 1
ATOM 1888 N N . VAL A 1 247 ? 3.519 32.414 7.322 1.00 34.33 247 VAL A N 1
ATOM 1889 C CA . VAL A 1 247 ? 2.559 31.355 7.044 1.00 32.52 247 VAL A CA 1
ATOM 1890 C C . VAL A 1 247 ? 1.476 31.856 6.072 1.00 35.03 247 VAL A C 1
ATOM 1891 O O . VAL A 1 247 ? 1.156 31.206 5.067 1.00 35.49 247 VAL A O 1
ATOM 1895 N N . ALA A 1 248 ? 0.930 33.032 6.350 1.00 35.82 248 ALA A N 1
ATOM 1896 C CA . ALA A 1 248 ? -0.103 33.604 5.480 1.00 37.93 248 ALA A CA 1
ATOM 1897 C C . ALA A 1 248 ? 0.328 33.727 4.015 1.00 39.65 248 ALA A C 1
ATOM 1898 O O . ALA A 1 248 ? -0.395 33.335 3.099 1.00 41.82 248 ALA A O 1
ATOM 1900 N N . GLU A 1 249 ? 1.517 34.270 3.797 1.00 42.44 249 GLU A N 1
ATOM 1901 C CA . GLU A 1 249 ? 2.033 34.474 2.454 1.00 40.60 249 GLU A CA 1
ATOM 1902 C C . GLU A 1 249 ? 2.234 33.148 1.729 1.00 42.94 249 GLU A C 1
ATOM 1903 O O . GLU A 1 249 ? 1.940 33.025 0.534 1.00 41.74 249 GLU A O 1
ATOM 1909 N N . VAL A 1 250 ? 2.721 32.145 2.458 1.00 39.80 250 VAL A N 1
ATOM 1910 C CA . VAL A 1 250 ? 2.920 30.834 1.869 1.00 38.76 250 VAL A CA 1
ATOM 1911 C C . VAL A 1 250 ? 1.580 30.324 1.372 1.00 37.87 250 VAL A C 1
ATOM 1912 O O . VAL A 1 250 ? 1.496 29.720 0.306 1.00 37.55 250 VAL A O 1
ATOM 1916 N N . LEU A 1 251 ? 0.525 30.576 2.141 1.00 37.29 251 LEU A N 1
ATOM 1917 C CA . LEU A 1 251 ? -0.817 30.117 1.768 1.00 37.08 251 LEU A CA 1
ATOM 1918 C C . LEU A 1 251 ? -1.514 31.040 0.753 1.00 40.03 251 LEU A C 1
ATOM 1919 O O . LEU A 1 251 ? -2.565 30.704 0.216 1.00 38.79 251 LEU A O 1
ATOM 1924 N N . GLY A 1 252 ? -0.907 32.191 0.482 1.00 42.82 252 GLY A N 1
ATOM 1925 C CA . GLY A 1 252 ? -1.501 33.129 -0.456 1.00 45.69 252 GLY A CA 1
ATOM 1926 C C . GLY A 1 252 ? -2.693 33.821 0.174 1.00 44.31 252 GLY A C 1
ATOM 1927 O O . GLY A 1 252 ? -3.593 34.294 -0.514 1.00 49.37 252 GLY A O 1
ATOM 1928 N N . LEU A 1 253 ? -2.706 33.882 1.496 1.00 44.57 253 LEU A N 1
ATOM 1929 C CA . LEU A 1 253 ? -3.804 34.517 2.205 1.00 44.58 253 LEU A CA 1
ATOM 1930 C C . LEU A 1 253 ? -3.398 35.875 2.741 1.00 46.14 253 LEU A C 1
ATOM 1931 O O . LEU A 1 253 ? -2.218 36.196 2.817 1.00 43.72 253 LEU A O 1
ATOM 1936 N N . ARG A 1 254 ? -4.395 36.662 3.128 1.00 48.78 254 ARG A N 1
ATOM 1937 C CA . ARG A 1 254 ? -4.158 37.979 3.705 1.00 51.48 254 ARG A CA 1
ATOM 1938 C C . ARG A 1 254 ? -5.089 38.126 4.902 1.00 50.05 254 ARG A C 1
ATOM 1939 O O . ARG A 1 254 ? -5.967 38.988 4.921 1.00 50.46 254 ARG A O 1
ATOM 1947 N N . PRO A 1 255 ? -4.905 37.273 5.920 1.00 49.00 255 PRO A N 1
ATOM 1948 C CA . PRO A 1 255 ? -5.718 37.274 7.134 1.00 48.32 255 PRO A CA 1
ATOM 1949 C C . PRO A 1 255 ? -5.539 38.487 8.009 1.00 51.27 255 PRO A C 1
ATOM 1950 O O . PRO A 1 255 ? -4.490 39.121 8.023 1.00 48.31 255 PRO A O 1
ATOM 1954 N N . GLU A 1 256 ? -6.592 38.782 8.755 1.00 53.30 256 GLU A N 1
ATOM 1955 C CA . GLU A 1 256 ? -6.603 39.891 9.676 1.00 53.50 256 GLU A CA 1
ATOM 1956 C C . GLU A 1 256 ? -6.011 39.313 10.944 1.00 52.16 256 GLU A C 1
ATOM 1957 O O . GLU A 1 256 ? -6.576 38.389 11.523 1.00 52.35 256 GLU A O 1
ATOM 1963 N N . ILE A 1 257 ? -4.861 39.822 11.366 1.00 53.44 257 ILE A N 1
ATOM 1964 C CA . ILE A 1 257 ? -4.238 39.317 12.585 1.00 53.77 257 ILE A CA 1
ATOM 1965 C C . ILE A 1 257 ? -4.993 39.876 13.772 1.00 56.76 257 ILE A C 1
ATOM 1966 O O . ILE A 1 257 ? -5.417 41.028 13.751 1.00 59.87 257 ILE A O 1
ATOM 1971 N N . ARG A 1 258 ? -5.167 39.066 14.806 1.00 58.16 258 ARG A N 1
ATOM 1972 C CA . ARG A 1 258 ? -5.884 39.519 15.985 1.00 58.37 258 ARG A CA 1
ATOM 1973 C C . ARG A 1 258 ? -5.249 38.951 17.228 1.00 57.11 258 ARG A C 1
ATOM 1974 O O . ARG A 1 258 ? -5.335 37.752 17.493 1.00 56.98 258 ARG A O 1
ATOM 1982 N N . LEU A 1 259 ? -4.604 39.821 17.993 1.00 58.02 259 LEU A N 1
ATOM 1983 C CA . LEU A 1 259 ? -3.944 39.410 19.219 1.00 57.71 259 LEU A CA 1
ATOM 1984 C C . LEU A 1 259 ? -4.985 39.170 20.302 1.00 59.53 259 LEU A C 1
ATOM 1985 O O . LEU A 1 259 ? -5.903 39.968 20.488 1.00 60.54 259 LEU A O 1
ATOM 1990 N N . VAL A 1 260 ? -4.845 38.063 21.015 1.00 60.92 260 VAL A N 1
ATOM 1991 C CA . VAL A 1 260 ? -5.795 37.714 22.060 1.00 60.50 260 VAL A CA 1
ATOM 1992 C C . VAL A 1 260 ? -5.145 37.704 23.435 1.00 61.92 260 VAL A C 1
ATOM 1993 O O . VAL A 1 260 ? -4.668 36.668 23.891 1.00 63.15 260 VAL A O 1
ATOM 1997 N N . GLY A 1 271 ? 3.648 28.797 32.461 1.00 36.75 271 GLY A N 1
ATOM 1998 C CA . GLY A 1 271 ? 4.780 27.898 32.268 1.00 35.20 271 GLY A CA 1
ATOM 1999 C C . GLY A 1 271 ? 5.408 27.968 30.888 1.00 35.72 271 GLY A C 1
ATOM 2000 O O . GLY A 1 271 ? 6.361 27.235 30.581 1.00 35.08 271 GLY A O 1
ATOM 2001 N N . ASP A 1 272 ? 4.901 28.849 30.032 1.00 34.60 272 ASP A N 1
ATOM 2002 C CA . ASP A 1 272 ? 5.469 28.958 28.690 1.00 33.36 272 ASP A CA 1
ATOM 2003 C C . ASP A 1 272 ? 6.583 30.003 28.713 1.00 33.40 272 ASP A C 1
ATOM 2004 O O . ASP A 1 272 ? 6.375 31.156 29.103 1.00 31.67 272 ASP A O 1
ATOM 2009 N N . VAL A 1 273 ? 7.780 29.571 28.330 1.00 29.32 273 VAL A N 1
ATOM 2010 C CA . VAL A 1 273 ? 8.935 30.454 28.268 1.00 27.71 273 VAL A CA 1
ATOM 2011 C C . VAL A 1 273 ? 8.665 31.486 27.172 1.00 29.93 273 VAL A C 1
ATOM 2012 O O . VAL A 1 273 ? 8.279 31.136 26.070 1.00 33.01 273 VAL A O 1
ATOM 2016 N N . LYS A 1 274 ? 8.878 32.764 27.486 1.00 34.67 274 LYS A N 1
ATOM 2017 C CA . LYS A 1 274 ? 8.580 33.831 26.540 1.00 35.03 274 LYS A CA 1
ATOM 2018 C C . LYS A 1 274 ? 9.678 34.094 25.531 1.00 35.25 274 LYS A C 1
ATOM 2019 O O . LYS A 1 274 ? 9.385 34.318 24.357 1.00 31.13 274 LYS A O 1
ATOM 2025 N N . TYR A 1 275 ? 10.931 34.045 25.990 1.00 33.86 275 TYR A N 1
ATOM 2026 C CA . TYR A 1 275 ? 12.085 34.291 25.120 1.00 32.32 275 TYR A CA 1
ATOM 2027 C C . TYR A 1 275 ? 13.086 33.165 25.204 1.00 30.21 275 TYR A C 1
ATOM 2028 O O . TYR A 1 275 ? 13.499 32.780 26.295 1.00 31.43 275 TYR A O 1
ATOM 2037 N N . MET A 1 276 ? 13.510 32.678 24.047 1.00 31.96 276 MET A N 1
ATOM 2038 C CA . MET A 1 276 ? 14.488 31.606 24.021 1.00 30.81 276 MET A CA 1
ATOM 2039 C C . MET A 1 276 ? 15.356 31.651 22.771 1.00 32.58 276 MET A C 1
ATOM 2040 O O . MET A 1 276 ? 14.887 31.935 21.683 1.00 32.57 276 MET A O 1
ATOM 2045 N N . THR A 1 277 ? 16.644 31.418 22.980 1.00 33.48 277 THR A N 1
ATOM 2046 C CA . THR A 1 277 ? 17.645 31.293 21.931 1.00 30.39 277 THR A CA 1
ATOM 2047 C C . THR A 1 277 ? 18.812 30.679 22.635 1.00 26.05 277 THR A C 1
ATOM 2048 O O . THR A 1 277 ? 19.283 31.202 23.636 1.00 25.97 277 THR A O 1
ATOM 2052 N N . LEU A 1 278 ? 19.270 29.538 22.123 1.00 26.75 278 LEU A N 1
ATOM 2053 C CA . LEU A 1 278 ? 20.373 28.848 22.746 1.00 27.71 278 LEU A CA 1
ATOM 2054 C C . LEU A 1 278 ? 21.649 29.243 22.041 1.00 27.51 278 LEU A C 1
ATOM 2055 O O . LEU A 1 278 ? 21.652 29.459 20.813 1.00 29.52 278 LEU A O 1
ATOM 2060 N N . ALA A 1 279 ? 22.719 29.315 22.814 1.00 25.67 279 ALA A N 1
ATOM 2061 C CA . ALA A 1 279 ? 24.024 29.623 22.256 1.00 29.86 279 ALA A CA 1
ATOM 2062 C C . ALA A 1 279 ? 24.515 28.280 21.705 1.00 26.84 279 ALA A C 1
ATOM 2063 O O . ALA A 1 279 ? 24.499 27.263 22.417 1.00 25.54 279 ALA A O 1
ATOM 2065 N N . VAL A 1 280 ? 24.939 28.264 20.448 1.00 29.31 280 VAL A N 1
ATOM 2066 C CA . VAL A 1 280 ? 25.400 27.022 19.830 1.00 30.79 280 VAL A CA 1
ATOM 2067 C C . VAL A 1 280 ? 26.892 26.979 19.513 1.00 34.89 280 VAL A C 1
ATOM 2068 O O . VAL A 1 280 ? 27.354 26.212 18.657 1.00 33.15 280 VAL A O 1
ATOM 2072 N N . THR A 1 281 ? 27.633 27.801 20.244 1.00 30.87 281 THR A N 1
ATOM 2073 C CA . THR A 1 281 ? 29.077 27.875 20.111 1.00 35.85 281 THR A CA 1
ATOM 2074 C C . THR A 1 281 ? 29.770 26.541 20.364 1.00 35.14 281 THR A C 1
ATOM 2075 O O . THR A 1 281 ? 30.693 26.187 19.629 1.00 34.59 281 THR A O 1
ATOM 2079 N N . LYS A 1 282 ? 29.346 25.812 21.406 1.00 32.63 282 LYS A N 1
ATOM 2080 C CA . LYS A 1 282 ? 29.958 24.517 21.720 1.00 32.69 282 LYS A CA 1
ATOM 2081 C C . LYS A 1 282 ? 29.719 23.531 20.598 1.00 33.30 282 LYS A C 1
ATOM 2082 O O . LYS A 1 282 ? 30.636 22.827 20.190 1.00 34.56 282 LYS A O 1
ATOM 2088 N N . LEU A 1 283 ? 28.479 23.460 20.110 1.00 27.39 283 LEU A N 1
ATOM 2089 C CA . LEU A 1 283 ? 28.172 22.548 19.013 1.00 28.79 283 LEU A CA 1
ATOM 2090 C C . LEU A 1 283 ? 29.014 22.888 17.768 1.00 29.61 283 LEU A C 1
ATOM 2091 O O . LEU A 1 283 ? 29.626 22.010 17.142 1.00 31.84 283 LEU A O 1
ATOM 2096 N N . MET A 1 284 ? 29.042 24.163 17.402 1.00 31.50 284 MET A N 1
ATOM 2097 C CA . MET A 1 284 ? 29.804 24.569 16.222 1.00 33.40 284 MET A CA 1
ATOM 2098 C C . MET A 1 284 ? 31.306 24.285 16.351 1.00 35.31 284 MET A C 1
ATOM 2099 O O . MET A 1 284 ? 31.958 23.878 15.379 1.00 36.52 284 MET A O 1
ATOM 2104 N N . LYS A 1 285 ? 31.834 24.488 17.550 1.00 34.48 285 LYS A N 1
ATOM 2105 C CA . LYS A 1 285 ? 33.249 24.274 17.842 1.00 39.44 285 LYS A CA 1
ATOM 2106 C C . LYS A 1 285 ? 33.602 22.799 17.787 1.00 43.58 285 LYS A C 1
ATOM 2107 O O . LYS A 1 285 ? 34.617 22.400 17.197 1.00 37.78 285 LYS A O 1
ATOM 2113 N N . LEU A 1 286 ? 32.739 21.982 18.384 1.00 35.26 286 LEU A N 1
ATOM 2114 C CA . LEU A 1 286 ? 32.950 20.552 18.436 1.00 35.56 286 LEU A CA 1
ATOM 2115 C C . LEU A 1 286 ? 32.818 19.806 17.109 1.00 33.87 286 LEU A C 1
ATOM 2116 O O . LEU A 1 286 ? 33.558 18.849 16.856 1.00 32.03 286 LEU A O 1
ATOM 2121 N N . THR A 1 287 ? 31.899 20.257 16.257 1.00 30.46 287 THR A N 1
ATOM 2122 C CA . THR A 1 287 ? 31.595 19.566 15.011 1.00 30.52 287 THR A CA 1
ATOM 2123 C C . THR A 1 287 ? 31.803 20.267 13.677 1.00 30.86 287 THR A C 1
ATOM 2124 O O . THR A 1 287 ? 31.802 19.609 12.637 1.00 34.24 287 THR A O 1
ATOM 2128 N N . GLY A 1 288 ? 31.920 21.588 13.699 1.00 34.64 288 GLY A N 1
ATOM 2129 C CA . GLY A 1 288 ? 32.059 22.357 12.476 1.00 33.67 288 GLY A CA 1
ATOM 2130 C C . GLY A 1 288 ? 30.684 22.637 11.867 1.00 36.00 288 GLY A C 1
ATOM 2131 O O . GLY A 1 288 ? 30.567 23.273 10.810 1.00 31.77 288 GLY A O 1
ATOM 2132 N N . TRP A 1 289 ? 29.628 22.154 12.535 1.00 32.68 289 TRP A N 1
ATOM 2133 C CA . TRP A 1 289 ? 28.263 22.338 12.038 1.00 31.05 289 TRP A CA 1
ATOM 2134 C C . TRP A 1 289 ? 27.868 23.801 11.941 1.00 28.84 289 TRP A C 1
ATOM 2135 O O . TRP A 1 289 ? 28.313 24.638 12.722 1.00 32.05 289 TRP A O 1
ATOM 2146 N N . ARG A 1 290 ? 27.029 24.088 10.957 1.00 32.13 290 ARG A N 1
ATOM 2147 C CA . ARG A 1 290 ? 26.496 25.417 10.745 1.00 35.36 290 ARG A CA 1
ATOM 2148 C C . ARG A 1 290 ? 25.074 25.275 10.226 1.00 30.42 290 ARG A C 1
ATOM 2149 O O . ARG A 1 290 ? 24.783 24.399 9.410 1.00 34.67 290 ARG A O 1
ATOM 2157 N N . PRO A 1 291 ? 24.166 26.135 10.684 1.00 33.47 291 PRO A N 1
ATOM 2158 C CA . PRO A 1 291 ? 22.792 26.019 10.174 1.00 33.97 291 PRO A CA 1
ATOM 2159 C C . PRO A 1 291 ? 22.781 26.384 8.686 1.00 36.82 291 PRO A C 1
ATOM 2160 O O . PRO A 1 291 ? 23.590 27.209 8.253 1.00 38.94 291 PRO A O 1
ATOM 2164 N N . THR A 1 292 ? 21.902 25.770 7.899 1.00 36.58 292 THR A N 1
ATOM 2165 C CA . THR A 1 292 ? 21.829 26.074 6.478 1.00 36.49 292 THR A CA 1
ATOM 2166 C C . THR A 1 292 ? 20.683 27.029 6.136 1.00 40.91 292 THR A C 1
ATOM 2167 O O . THR A 1 292 ? 20.584 27.493 5.004 1.00 40.07 292 THR A O 1
ATOM 2171 N N . MET A 1 293 ? 19.821 27.315 7.113 1.00 37.21 293 MET A N 1
ATOM 2172 C CA . MET A 1 293 ? 18.673 28.209 6.932 1.00 36.49 293 MET A CA 1
ATOM 2173 C C . MET A 1 293 ? 18.493 29.055 8.174 1.00 36.94 293 MET A C 1
ATOM 2174 O O . MET A 1 293 ? 18.748 28.584 9.279 1.00 39.41 293 MET A O 1
ATOM 2179 N N . THR A 1 294 ? 18.030 30.288 8.002 1.00 33.65 294 THR A N 1
ATOM 2180 C CA . THR A 1 294 ? 17.772 31.155 9.143 1.00 32.75 294 THR A CA 1
ATOM 2181 C C . THR A 1 294 ? 16.432 30.680 9.748 1.00 30.77 294 THR A C 1
ATOM 2182 O O . THR A 1 294 ? 15.750 29.838 9.166 1.00 31.72 294 THR A O 1
ATOM 2186 N N . SER A 1 295 ? 16.067 31.228 10.898 1.00 34.22 295 SER A N 1
ATOM 2187 C CA . SER A 1 295 ? 14.821 30.836 11.549 1.00 34.12 295 SER A CA 1
ATOM 2188 C C . SER A 1 295 ? 13.653 31.158 10.638 1.00 35.07 295 SER A C 1
ATOM 2189 O O . SER A 1 295 ? 12.734 30.354 10.482 1.00 36.16 295 SER A O 1
ATOM 2192 N N . ALA A 1 296 ? 13.691 32.348 10.042 1.00 35.74 296 ALA A N 1
ATOM 2193 C CA . ALA A 1 296 ? 12.631 32.798 9.153 1.00 33.83 296 ALA A CA 1
ATOM 2194 C C . ALA A 1 296 ? 12.532 31.891 7.950 1.00 35.88 296 ALA A C 1
ATOM 2195 O O . ALA A 1 296 ? 11.435 31.597 7.471 1.00 33.52 296 ALA A O 1
ATOM 2197 N N . GLU A 1 297 ? 13.679 31.451 7.444 1.00 33.44 297 GLU A N 1
ATOM 2198 C CA . GLU A 1 297 ? 13.689 30.545 6.313 1.00 30.62 297 GLU A CA 1
ATOM 2199 C C . GLU A 1 297 ? 13.198 29.156 6.735 1.00 27.53 297 GLU A C 1
ATOM 2200 O O . GLU A 1 297 ? 12.516 28.488 5.964 1.00 31.84 297 GLU A O 1
ATOM 2206 N N . ALA A 1 298 ? 13.553 28.708 7.936 1.00 32.17 298 ALA A N 1
ATOM 2207 C CA . ALA A 1 298 ? 13.105 27.375 8.381 1.00 28.02 298 ALA A CA 1
ATOM 2208 C C . ALA A 1 298 ? 11.571 27.374 8.531 1.00 32.13 298 ALA A C 1
ATOM 2209 O O . ALA A 1 298 ? 10.892 26.416 8.163 1.00 28.77 298 ALA A O 1
ATOM 2211 N N . VAL A 1 299 ? 11.036 28.472 9.039 1.00 30.69 299 VAL A N 1
ATOM 2212 C CA . VAL A 1 299 ? 9.592 28.611 9.209 1.00 33.34 299 VAL A CA 1
ATOM 2213 C C . VAL A 1 299 ? 8.860 28.634 7.854 1.00 33.96 299 VAL A C 1
ATOM 2214 O O . VAL A 1 299 ? 7.827 27.980 7.673 1.00 29.19 299 VAL A O 1
ATOM 2218 N N . LYS A 1 300 ? 9.397 29.366 6.882 1.00 31.51 300 LYS A N 1
ATOM 2219 C CA . LYS A 1 300 ? 8.774 29.427 5.560 1.00 30.58 300 LYS A CA 1
ATOM 2220 C C . LYS A 1 300 ? 8.771 28.080 4.852 1.00 31.18 300 LYS A C 1
ATOM 2221 O O . LYS A 1 300 ? 7.763 27.666 4.306 1.00 28.83 300 LYS A O 1
ATOM 2227 N N . LYS A 1 301 ? 9.908 27.390 4.875 1.00 29.20 301 LYS A N 1
ATOM 2228 C CA . LYS A 1 301 ? 10.002 26.097 4.220 1.00 30.61 301 LYS A CA 1
ATOM 2229 C C . LYS A 1 301 ? 9.008 25.141 4.885 1.00 27.92 301 LYS A C 1
ATOM 2230 O O . LYS A 1 301 ? 8.307 24.385 4.220 1.00 25.83 301 LYS A O 1
ATOM 2236 N N . THR A 1 302 ? 8.949 25.189 6.210 1.00 28.57 302 THR A N 1
ATOM 2237 C CA . THR A 1 302 ? 8.034 24.305 6.927 1.00 25.49 302 THR A CA 1
ATOM 2238 C C . THR A 1 302 ? 6.584 24.602 6.569 1.00 22.27 302 THR A C 1
ATOM 2239 O O . THR A 1 302 ? 5.795 23.684 6.390 1.00 24.73 302 THR A O 1
ATOM 2243 N N . ALA A 1 303 ? 6.222 25.874 6.471 1.00 25.83 303 ALA A N 1
ATOM 2244 C CA . ALA A 1 303 ? 4.844 26.205 6.089 1.00 31.07 303 ALA A CA 1
ATOM 2245 C C . ALA A 1 303 ? 4.541 25.648 4.698 1.00 28.61 303 ALA A C 1
ATOM 2246 O O . ALA A 1 303 ? 3.443 25.165 4.436 1.00 29.29 303 ALA A O 1
ATOM 2248 N N . GLU A 1 304 ? 5.514 25.741 3.789 1.00 28.33 304 GLU A N 1
ATOM 2249 C CA . GLU A 1 304 ? 5.334 25.196 2.449 1.00 28.87 304 GLU A CA 1
ATOM 2250 C C . GLU A 1 304 ? 5.211 23.680 2.517 1.00 26.90 304 GLU A C 1
ATOM 2251 O O . GLU A 1 304 ? 4.417 23.079 1.790 1.00 29.19 304 GLU A O 1
ATOM 2257 N N . ASP A 1 305 ? 6.015 23.046 3.368 1.00 25.53 305 ASP A N 1
ATOM 2258 C CA . ASP A 1 305 ? 5.941 21.587 3.506 1.00 24.71 305 ASP A CA 1
ATOM 2259 C C . ASP A 1 305 ? 4.576 21.189 4.038 1.00 26.28 305 ASP A C 1
ATOM 2260 O O . ASP A 1 305 ? 3.930 20.251 3.541 1.00 26.30 305 ASP A O 1
ATOM 2265 N N . LEU A 1 306 ? 4.165 21.867 5.102 1.00 25.67 306 LEU A N 1
ATOM 2266 C CA . LEU A 1 306 ? 2.889 21.529 5.744 1.00 26.38 306 LEU A CA 1
ATOM 2267 C C . LEU A 1 306 ? 1.678 21.883 4.886 1.00 26.49 306 LEU A C 1
ATOM 2268 O O . LEU A 1 306 ? 0.661 21.193 4.927 1.00 27.67 306 LEU A O 1
ATOM 2273 N N . ALA A 1 307 ? 1.798 22.929 4.081 1.00 27.20 307 ALA A N 1
ATOM 2274 C CA . ALA A 1 307 ? 0.685 23.303 3.203 1.00 26.63 307 ALA A CA 1
ATOM 2275 C C . ALA A 1 307 ? 0.302 22.108 2.321 1.00 28.68 307 ALA A C 1
ATOM 2276 O O . ALA A 1 307 ? -0.873 21.831 2.103 1.00 31.95 307 ALA A O 1
ATOM 2278 N N . LYS A 1 308 ? 1.293 21.383 1.828 1.00 31.03 308 LYS A N 1
ATOM 2279 C CA . LYS A 1 308 ? 1.007 20.244 0.978 1.00 32.52 308 LYS A CA 1
ATOM 2280 C C . LYS A 1 308 ? 0.440 19.071 1.741 1.00 35.97 308 LYS A C 1
ATOM 2281 O O . LYS A 1 308 ? -0.304 18.266 1.201 1.00 32.98 308 LYS A O 1
ATOM 2287 N N . GLU A 1 309 ? 0.765 18.988 3.027 1.00 33.59 309 GLU A N 1
ATOM 2288 C CA . GLU A 1 309 ? 0.290 17.889 3.824 1.00 31.73 309 GLU A CA 1
ATOM 2289 C C . GLU A 1 309 ? -1.063 18.196 4.466 1.00 34.42 309 GLU A C 1
ATOM 2290 O O . GLU A 1 309 ? -1.850 17.276 4.730 1.00 37.42 309 GLU A O 1
ATOM 2296 N N . LEU A 1 310 ? -1.350 19.478 4.689 1.00 33.88 310 LEU A N 1
ATOM 2297 C CA . LEU A 1 310 ? -2.551 19.876 5.423 1.00 35.52 310 LEU A CA 1
ATOM 2298 C C . LEU A 1 310 ? -3.605 20.767 4.779 1.00 38.42 310 LEU A C 1
ATOM 2299 O O . LEU A 1 310 ? -4.733 20.839 5.277 1.00 37.53 310 LEU A O 1
ATOM 2304 N N . TRP A 1 311 ? -3.251 21.455 3.703 1.00 40.11 311 TRP A N 1
ATOM 2305 C CA . TRP A 1 311 ? -4.187 22.371 3.049 1.00 47.79 311 TRP A CA 1
ATOM 2306 C C . TRP A 1 311 ? -5.025 21.708 1.954 1.00 49.36 311 TRP A C 1
ATOM 2307 O O . TRP A 1 311 ? -4.531 21.471 0.852 1.00 49.66 311 TRP A O 1
#

Solvent-accessible surface area: 13118 Å² total; per-residue (Å²): 109,71,0,0,0,0,10,0,0,14,16,34,3,0,27,1,0,36,63,0,33,128,96,63,62,118,5,3,0,0,10,56,50,90,56,6,127,171,129,26,23,26,135,84,14,80,56,47,88,73,41,12,71,76,125,79,5,5,66,82,6,92,1,36,3,0,0,2,23,19,29,26,37,64,34,152,26,110,101,42,118,74,102,61,3,93,46,38,4,20,45,2,3,77,6,0,1,15,16,0,92,105,41,49,5,139,1,1,0,2,10,6,4,7,12,0,6,4,68,20,122,71,74,72,3,37,21,117,40,91,88,119,41,75,13,68,8,0,47,4,8,8,38,0,0,77,41,0,8,52,23,3,162,123,90,50,5,42,0,0,0,0,14,12,6,33,16,6,0,32,58,8,77,47,24,36,2,44,26,9,0,59,81,0,141,216,65,55,105,38,0,76,9,108,70,119,32,0,16,0,6,3,146,4,0,6,83,0,1,15,24,0,10,125,76,0,71,108,64,134,32,60,48,36,13,2,0,0,0,1,80,50,21,15,117,28,83,45,2,0,106,29,0,5,108,39,26,61,31,174,17,121,70,121,130,110,59,95,10,102,114,16,8,2,21,7,99,69,0,34,143,36,28,51,15,140,32,101,31,62,0,41,91,0,0,104,71,0,0,52,19,0,19,167,72,33,133

Secondary structure (DSSP, 8-state):
-EEEEETTTSHHHHHHHHHHHHTT-EEEEE---SS--GGGS-TTSEEE---TTSTTTTTT---SEEEE--SS-SSSGGGS-HHHHIIIIIIHHHHHHHHHHHHT--EEEEEEEGGGG-S-SSSSBPTTSPP---SHHHHHHHHHHHHHHHHHHHH--EEEEEEE-EEE-TT--SSHHHHHHHHHHH-TTEEEE--EE-EEEHHHHHHHHHHHHHHHHHS--SEEEEEES-SS-EEHHHHHHHHHHHHT--PEEEE----SEE-B--HHHHHHH----SS-HHHHHHHHHHHHHHHH-

InterPro domains:
  IPR001509 NAD-dependent epimerase/dehydratase [PF01370] (3-226)
  IPR020904 Short-chain dehydrogenase/reductase, conserved site [PS00061] (124-152)
  IPR036291 NAD(P)-binding domain superfamily [SSF51735] (1-309)

Organism: Pyrobaculum calidifontis (strain DSM 21063 / JCM 11548 / VA1) (NCBI:txid410359)

CATH classification: 3.40.50.720 (+1 more: 3.90.25.10)

Sequence (297 aa):
MRIVVTGGAGFIGSHLVDKLVELGYEVVVVDNLSSGRREFVNPSAELHVRDLKDYSWGAGIKGDVVFHFAANPEVRLSTTEPIVHFNENVVATFNVLEWARQTGVRTVVFASSSTVYGDADVIPTPEEEPYKPISVYGAAKAAGEVMCATYARLFGVRCLAVRYANVVGPRLRHGVIYDFIMKLRRNPNVLEVLQRKSYLYVRDAVEATLAAWKKFEEMDAPFLALNVGNVDAVRVLDIAQIVAEVLGLRPEIRLVGDVKYMTLAVTKLMKLTGWRPTMTSAEAVKKTAEDLAKELW